Protein AF-0000000083205117 (afdb_homodimer)

Foldseek 3Di:
DPLVVCVVDPDPQPVVLCVVFNLAAAPLNLCVLLQPFAAPVRHRDDADDPVNLVVLLVVLPHDADQDGHCLLSSLLSVCRRYPDVHVQNDSNSSSVSSRCQRVPPPDDRNNSSVVVVSVCSVVVPDDPNVVRD/DPLVVCVVDPDPQPVVLCVVFNLAAAPLNLCVLLQPFAAPVRHRDDADDPVNLVVLLVVLPHDADQDGHCLLSSLLSVCRRYPDVHVQNDSNSSSVSSRCQRVPPPDDRNNSSVVVVSVCSVVVPDDPNVVRD

Sequence (266 aa):
MNRLDTYDNFPAGFREYLANYGWHFSKKMCEFAVSHMRDRNGKKIEPYTKEKVDALLKQYGIELKKDKGYDCVYVCNMAISDYFGSSIPNQQYLAMFIKDFIDDEDAYDGMPFTRYYADTIGSGTPIPWEEMMMNRLDTYDNFPAGFREYLANYGWHFSKKMCEFAVSHMRDRNGKKIEPYTKEKVDALLKQYGIELKKDKGYDCVYVCNMAISDYFGSSIPNQQYLAMFIKDFIDDEDAYDGMPFTRYYADTIGSGTPIPWEEMM

Secondary structure (DSSP, 8-state):
--HHHHHHSPPTTHHHHHHHH-SS--HHHHHHHHHT-B-TTSPBP-PPPHHHHHHHHHHTT---SS--TTHHHHHHHHHHHHTBTTTB-SHHHHHHHHHHHHT-TTPPTTHHHHHHHHHHHHHTPPP-GGGG-/--HHHHHHSPPTTHHHHHHHH-SS--HHHHHHHHHT-B-TTSPBP-PPPHHHHHHHHHHTT---SS--TTHHHHHHHHHHHHTBTTTB-SHHHHHHHHHHHHT-TTPPTTHHHHHHHHHHHHHTPPP-GGGG-

Radius of gyration: 17.74 Å; Cα contacts (8 Å, |Δi|>4): 375; chains: 2; bounding box: 43×46×35 Å

Nearest PDB structures (foldseek):
  2a9i-assembly1_A  TM=2.931E-01  e=4.057E+00  Mus musculus
  6wfq-assembly1_C  TM=1.892E-01  e=3.833E+00  Escherichia coli
  2a9i-assembly1_A  TM=2.930E-01  e=4.057E+00  Mus musculus
  6wfq-assembly1_C  TM=1.891E-01  e=3.833E+00  Escherichia coli

InterPro domains:
  IPR057163 Domain of unknown function DUF7841 [PF25223] (13-132)

Organism: NCBI:txid214856

Structure (mmCIF, N/CA/C/O backbone):
data_AF-0000000083205117-model_v1
#
loop_
_entity.id
_entity.type
_entity.pdbx_description
1 polymer 'Uncharacterized protein'
#
loop_
_atom_site.group_PDB
_atom_site.id
_atom_site.type_symbol
_atom_site.label_atom_id
_atom_site.label_alt_id
_atom_site.label_comp_id
_atom_site.label_asym_id
_atom_site.label_entity_id
_atom_site.label_seq_id
_atom_site.pdbx_PDB_ins_code
_atom_site.Cartn_x
_atom_site.Cartn_y
_atom_site.Cartn_z
_atom_site.occupancy
_atom_site.B_iso_or_equiv
_atom_site.auth_seq_id
_atom_site.auth_comp_id
_atom_site.auth_asym_id
_atom_site.auth_atom_id
_atom_site.pdbx_PDB_model_num
ATOM 1 N N . MET A 1 1 ? 13.336 7 -18.359 1 36.88 1 MET A N 1
ATOM 2 C CA . MET A 1 1 ? 14.227 6.969 -17.203 1 36.88 1 MET A CA 1
ATOM 3 C C . MET A 1 1 ? 13.992 5.711 -16.375 1 36.88 1 MET A C 1
ATOM 5 O O . MET A 1 1 ? 12.852 5.285 -16.188 1 36.88 1 MET A O 1
ATOM 9 N N . ASN A 1 2 ? 14.953 4.699 -16.281 1 53.38 2 ASN A N 1
ATOM 10 C CA . ASN A 1 2 ? 14.953 3.379 -15.672 1 53.38 2 ASN A CA 1
ATOM 11 C C . ASN A 1 2 ? 14.672 3.457 -14.172 1 53.38 2 ASN A C 1
ATOM 13 O O . ASN A 1 2 ? 15.07 4.418 -13.508 1 53.38 2 ASN A O 1
ATOM 17 N N . ARG A 1 3 ? 13.594 2.941 -13.641 1 63.38 3 ARG A N 1
ATOM 18 C CA . ARG A 1 3 ? 13.203 2.912 -12.234 1 63.38 3 ARG A CA 1
ATOM 19 C C . ARG A 1 3 ? 14.438 2.906 -11.336 1 63.38 3 ARG A C 1
ATOM 21 O O . ARG A 1 3 ? 14.453 3.58 -10.297 1 63.38 3 ARG A O 1
ATOM 28 N N . LEU A 1 4 ? 15.461 2.365 -11.742 1 62.12 4 LEU A N 1
ATOM 29 C CA . LEU A 1 4 ? 16.672 2.217 -10.953 1 62.12 4 LEU A CA 1
ATOM 30 C C . LEU A 1 4 ? 17.469 3.523 -10.922 1 62.12 4 LEU A C 1
ATOM 32 O O . LEU A 1 4 ? 18.156 3.816 -9.938 1 62.12 4 LEU A O 1
ATOM 36 N N . ASP A 1 5 ? 17.234 4.293 -11.992 1 58.69 5 ASP A N 1
ATOM 37 C CA . ASP A 1 5 ? 18 5.535 -12.094 1 58.69 5 ASP A CA 1
ATOM 38 C C . ASP A 1 5 ? 17.484 6.578 -11.102 1 58.69 5 ASP A C 1
ATOM 40 O O . ASP A 1 5 ? 18.25 7.355 -10.547 1 58.69 5 ASP A O 1
ATOM 44 N N . THR A 1 6 ? 16.312 6.613 -10.867 1 56.94 6 THR A N 1
ATOM 45 C CA . THR A 1 6 ? 15.719 7.59 -9.953 1 56.94 6 THR A CA 1
ATOM 46 C C . THR A 1 6 ? 16.141 7.312 -8.516 1 56.94 6 THR A C 1
ATOM 48 O O . THR A 1 6 ? 16.312 8.234 -7.719 1 56.94 6 THR A O 1
ATOM 51 N N . TYR A 1 7 ? 16.484 6.156 -8.312 1 60.06 7 TYR A N 1
ATOM 52 C CA . TYR A 1 7 ? 16.953 5.781 -6.977 1 60.06 7 TYR A CA 1
ATOM 53 C C . TYR A 1 7 ? 18.375 6.289 -6.734 1 60.06 7 TYR A C 1
ATOM 55 O O . TYR A 1 7 ? 18.734 6.59 -5.598 1 60.06 7 TYR A O 1
ATOM 63 N N . ASP A 1 8 ? 18.969 6.582 -7.805 1 61 8 ASP A N 1
ATOM 64 C CA . ASP A 1 8 ? 20.375 6.941 -7.703 1 61 8 ASP A CA 1
ATOM 65 C C . ASP A 1 8 ? 20.547 8.453 -7.629 1 61 8 ASP A C 1
ATOM 67 O O . ASP A 1 8 ? 21.578 8.945 -7.148 1 61 8 ASP A O 1
ATOM 71 N N . ASN A 1 9 ? 19.578 9.234 -8.102 1 68.69 9 ASN A N 1
ATOM 72 C CA . ASN A 1 9 ? 19.672 10.695 -8.148 1 68.69 9 ASN A CA 1
ATOM 73 C C . ASN A 1 9 ? 18.375 11.352 -7.699 1 68.69 9 ASN A C 1
ATOM 75 O O . ASN A 1 9 ? 17.422 11.469 -8.477 1 68.69 9 ASN A O 1
ATOM 79 N N . PHE A 1 10 ? 18.5 11.852 -6.449 1 77.19 10 PHE A N 1
ATOM 80 C CA . PHE A 1 10 ? 17.312 12.539 -5.98 1 77.19 10 PHE A CA 1
ATOM 81 C C . PHE A 1 10 ? 17.109 13.852 -6.727 1 77.19 10 PHE A C 1
ATOM 83 O O . PHE A 1 10 ? 18.062 14.594 -6.957 1 77.19 10 PHE A O 1
ATOM 90 N N . PRO A 1 11 ? 15.906 14.047 -7.141 1 79 11 PRO A N 1
ATOM 91 C CA . PRO A 1 11 ? 15.609 15.281 -7.867 1 79 11 PRO A CA 1
ATOM 92 C C . PRO A 1 11 ? 15.859 16.531 -7.023 1 79 11 PRO A C 1
ATOM 94 O O . PRO A 1 11 ? 15.883 16.453 -5.793 1 79 11 PRO A O 1
ATOM 97 N N . ALA A 1 12 ? 16.047 17.578 -7.797 1 79.62 12 ALA A N 1
ATOM 98 C CA . ALA A 1 12 ? 16.188 18.875 -7.129 1 79.62 12 ALA A CA 1
ATOM 99 C C . ALA A 1 12 ? 14.961 19.188 -6.27 1 79.62 12 ALA A C 1
ATOM 101 O O . ALA A 1 12 ? 13.828 18.969 -6.695 1 79.62 12 ALA A O 1
ATOM 102 N N . GLY A 1 13 ? 15.164 19.516 -5.012 1 88.75 13 GLY A N 1
ATOM 103 C CA . GLY A 1 13 ? 14.094 19.922 -4.117 1 88.75 13 GLY A CA 1
ATOM 104 C C . GLY A 1 13 ? 13.641 18.828 -3.178 1 88.75 13 GLY A C 1
ATOM 105 O O . GLY A 1 13 ? 12.969 19.094 -2.182 1 88.75 13 GLY A O 1
ATOM 106 N N . PHE A 1 14 ? 13.93 17.594 -3.564 1 88.94 14 PHE A N 1
ATOM 107 C CA . PHE A 1 14 ? 13.508 16.453 -2.762 1 88.94 14 PHE A CA 1
ATOM 108 C C . PHE A 1 14 ? 14.109 16.516 -1.364 1 88.94 14 PHE A C 1
ATOM 110 O O . PHE A 1 14 ? 13.398 16.406 -0.366 1 88.94 14 PHE A O 1
ATOM 117 N N . ARG A 1 15 ? 15.383 16.781 -1.266 1 87.75 15 ARG A N 1
ATOM 118 C CA . ARG A 1 15 ? 16.062 16.844 0.02 1 87.75 15 ARG A CA 1
ATOM 119 C C . ARG A 1 15 ? 15.531 18 0.861 1 87.75 15 ARG A C 1
ATOM 121 O O . ARG A 1 15 ? 15.391 17.875 2.08 1 87.75 15 ARG A O 1
ATOM 128 N N . GLU A 1 16 ? 15.305 19.078 0.175 1 90.25 16 GLU A N 1
ATOM 129 C CA . GLU A 1 16 ? 14.734 20.234 0.876 1 90.25 16 GLU A CA 1
ATOM 130 C C . GLU A 1 16 ? 13.344 19.906 1.419 1 90.25 16 GLU A C 1
ATOM 132 O O . GLU A 1 16 ? 12.992 20.312 2.529 1 90.25 16 GLU A O 1
ATOM 137 N N . TYR A 1 17 ? 12.57 19.219 0.625 1 93.62 17 TYR A N 1
ATOM 138 C CA . TYR A 1 17 ? 11.258 18.797 1.085 1 93.62 17 TYR A CA 1
ATOM 139 C C . TYR A 1 17 ? 11.367 17.953 2.346 1 93.62 17 TYR A C 1
ATOM 141 O O . TYR A 1 17 ? 10.672 18.203 3.332 1 93.62 17 TYR A O 1
ATOM 149 N N . LEU A 1 18 ? 12.258 16.984 2.35 1 92.19 18 LEU A N 1
ATOM 150 C CA . LEU A 1 18 ? 12.414 16.078 3.479 1 92.19 18 LEU A CA 1
ATOM 151 C C . LEU A 1 18 ? 12.922 16.828 4.711 1 92.19 18 LEU A C 1
ATOM 153 O O . LEU A 1 18 ? 12.562 16.484 5.84 1 92.19 18 LEU A O 1
ATOM 157 N N . ALA A 1 19 ? 13.727 17.812 4.477 1 91.5 19 ALA A N 1
ATOM 158 C CA . ALA A 1 19 ? 14.227 18.625 5.59 1 91.5 19 ALA A CA 1
ATOM 159 C C . ALA A 1 19 ? 13.094 19.375 6.285 1 91.5 19 ALA A C 1
ATOM 161 O O . ALA A 1 19 ? 13.125 19.547 7.504 1 91.5 19 ALA A O 1
ATOM 162 N N . ASN A 1 20 ? 12.086 19.75 5.539 1 93.62 20 ASN A N 1
ATOM 163 C CA . ASN A 1 20 ? 11 20.578 6.062 1 93.62 20 ASN A CA 1
ATOM 164 C C . ASN A 1 20 ? 9.867 19.719 6.605 1 93.62 20 ASN A C 1
ATOM 166 O O . ASN A 1 20 ? 9.227 20.078 7.598 1 93.62 20 ASN A O 1
ATOM 170 N N . TYR A 1 21 ? 9.586 18.547 5.98 1 94.62 21 TYR A N 1
ATOM 171 C CA . TYR A 1 21 ? 8.352 17.828 6.281 1 94.62 21 TYR A CA 1
ATOM 172 C C . TYR A 1 21 ? 8.633 16.375 6.648 1 94.62 21 TYR A C 1
ATOM 174 O O . TYR A 1 21 ? 7.727 15.641 7.047 1 94.62 21 TYR A O 1
ATOM 182 N N . GLY A 1 22 ? 9.945 15.969 6.531 1 92.62 22 GLY A N 1
ATOM 183 C CA . GLY A 1 22 ? 10.234 14.547 6.695 1 92.62 22 GLY A CA 1
ATOM 184 C C . GLY A 1 22 ? 9.578 13.68 5.641 1 92.62 22 GLY A C 1
ATOM 185 O O . GLY A 1 22 ? 9.266 14.156 4.547 1 92.62 22 GLY A O 1
ATOM 186 N N . TRP A 1 23 ? 9.422 12.445 5.906 1 93.69 23 TRP A N 1
ATOM 187 C CA . TRP A 1 23 ? 8.789 11.5 4.988 1 93.69 23 TRP A CA 1
ATOM 188 C C . TRP A 1 23 ? 7.277 11.508 5.168 1 93.69 23 TRP A C 1
ATOM 190 O O . TRP A 1 23 ? 6.656 10.445 5.289 1 93.69 23 TRP A O 1
ATOM 200 N N . HIS A 1 24 ? 6.754 12.758 5.176 1 96.44 24 HIS A N 1
ATOM 201 C CA . HIS A 1 24 ? 5.316 12.914 5.359 1 96.44 24 HIS A CA 1
ATOM 202 C C . HIS A 1 24 ? 4.727 13.852 4.312 1 96.44 24 HIS A C 1
ATOM 204 O O . HIS A 1 24 ? 5.453 14.648 3.709 1 96.44 24 HIS A O 1
ATOM 210 N N . PHE A 1 25 ? 3.488 13.703 4.121 1 97.25 25 PHE A N 1
ATOM 211 C CA . PHE A 1 25 ? 2.805 14.586 3.18 1 97.25 25 PHE A CA 1
ATOM 212 C C . PHE A 1 25 ? 2.619 15.969 3.775 1 97.25 25 PHE A C 1
ATOM 214 O O . PHE A 1 25 ? 2.027 16.125 4.848 1 97.25 25 PHE A O 1
ATOM 221 N N . SER A 1 26 ? 3.145 16.938 3.086 1 96.5 26 SER A N 1
ATOM 222 C CA . SER A 1 26 ? 2.662 18.297 3.334 1 96.5 26 SER A CA 1
ATOM 223 C C . SER A 1 26 ? 1.272 18.5 2.744 1 96.5 26 SER A C 1
ATOM 225 O O . SER A 1 26 ? 0.769 17.656 2.01 1 96.5 26 SER A O 1
ATOM 227 N N . LYS A 1 27 ? 0.677 19.625 3.098 1 95.94 27 LYS A N 1
ATOM 228 C CA . LYS A 1 27 ? -0.629 19.938 2.529 1 95.94 27 LYS A CA 1
ATOM 229 C C . LYS A 1 27 ? -0.567 19.984 1.005 1 95.94 27 LYS A C 1
ATOM 231 O O . LYS A 1 27 ? -1.378 19.359 0.324 1 95.94 27 LYS A O 1
ATOM 236 N N . LYS A 1 28 ? 0.394 20.656 0.465 1 96.06 28 LYS A N 1
ATOM 237 C CA . LYS A 1 28 ? 0.524 20.828 -0.979 1 96.06 28 LYS A CA 1
ATOM 238 C C . LYS A 1 28 ? 0.816 19.484 -1.667 1 96.06 28 LYS A C 1
ATOM 240 O O . LYS A 1 28 ? 0.248 19.188 -2.721 1 96.06 28 LYS A O 1
ATOM 245 N N . MET A 1 29 ? 1.714 18.719 -1.072 1 96.5 29 MET A N 1
ATOM 246 C CA . MET A 1 29 ? 2.049 17.406 -1.621 1 96.5 29 MET A CA 1
ATOM 247 C C . MET A 1 29 ? 0.829 16.484 -1.632 1 96.5 29 MET A C 1
ATOM 249 O O . MET A 1 29 ? 0.594 15.773 -2.605 1 96.5 29 MET A O 1
ATOM 253 N N . CYS A 1 30 ? 0.075 16.531 -0.545 1 97.06 30 CYS A N 1
ATOM 254 C CA . CYS A 1 30 ? -1.136 15.727 -0.451 1 97.06 30 CYS A CA 1
ATOM 255 C C . CYS A 1 30 ? -2.15 16.141 -1.512 1 97.06 30 CYS A C 1
ATOM 257 O O . CYS A 1 30 ? -2.729 15.281 -2.188 1 97.06 30 CYS A O 1
ATOM 259 N N . GLU A 1 31 ? -2.309 17.406 -1.675 1 96.31 31 GLU A N 1
ATOM 260 C CA . GLU A 1 31 ? -3.232 17.922 -2.684 1 96.31 31 GLU A CA 1
ATOM 261 C C . GLU A 1 31 ? -2.803 17.5 -4.086 1 96.31 31 GLU A C 1
ATOM 263 O O . GLU A 1 31 ? -3.635 17.109 -4.906 1 96.31 31 GLU A O 1
ATOM 268 N N . PHE A 1 32 ? -1.552 17.594 -4.363 1 96.12 32 PHE A N 1
AT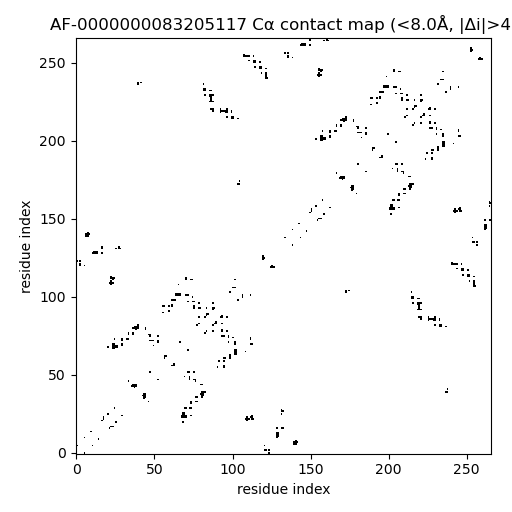OM 269 C CA . PHE A 1 32 ? -1 17.172 -5.641 1 96.12 32 PHE A CA 1
ATOM 270 C C . PHE A 1 32 ? -1.282 15.688 -5.883 1 96.12 32 PHE A C 1
ATOM 272 O O . PHE A 1 32 ? -1.798 15.312 -6.938 1 96.12 32 PHE A O 1
ATOM 279 N N . ALA A 1 33 ? -0.966 14.836 -4.914 1 95.81 33 ALA A N 1
ATOM 280 C CA . ALA A 1 33 ? -1.162 13.391 -5.035 1 95.81 33 ALA A CA 1
ATOM 281 C C . ALA A 1 33 ? -2.633 13.055 -5.258 1 95.81 33 ALA A C 1
ATOM 283 O O . ALA A 1 33 ? -2.969 12.281 -6.156 1 95.81 33 ALA A O 1
ATOM 284 N N . VAL A 1 34 ? -3.514 13.664 -4.492 1 96.44 34 VAL A N 1
ATOM 285 C CA . VAL A 1 34 ? -4.941 13.367 -4.5 1 96.44 34 VAL A CA 1
ATOM 286 C C . VAL A 1 34 ? -5.566 13.875 -5.801 1 96.44 34 VAL A C 1
ATOM 288 O O . VAL A 1 34 ? -6.496 13.258 -6.332 1 96.44 34 VAL A O 1
ATOM 291 N N . SER A 1 35 ? -5.023 14.891 -6.344 1 94.31 35 SER A N 1
ATOM 292 C CA . SER A 1 35 ? -5.574 15.492 -7.555 1 94.31 35 SER A CA 1
ATOM 293 C C . SER A 1 35 ? -5.465 14.539 -8.742 1 94.31 35 SER A C 1
ATOM 295 O O . SER A 1 35 ? -6.191 14.68 -9.727 1 94.31 35 SER A O 1
ATOM 297 N N . HIS A 1 36 ? -4.613 13.547 -8.695 1 91.81 36 HIS A N 1
ATOM 298 C CA . HIS A 1 36 ? -4.406 12.602 -9.789 1 91.81 36 HIS A CA 1
ATOM 299 C C . HIS A 1 36 ? -5.227 11.328 -9.586 1 91.81 36 HIS A C 1
ATOM 301 O O . HIS A 1 36 ? -5.207 10.43 -10.422 1 91.81 36 HIS A O 1
ATOM 307 N N . MET A 1 37 ? -6.043 11.336 -8.555 1 93.44 37 MET A N 1
ATOM 308 C CA . MET A 1 37 ? -6.707 10.086 -8.203 1 93.44 37 MET A CA 1
ATOM 309 C C . MET A 1 37 ? -8.062 9.977 -8.891 1 93.44 37 MET A C 1
ATOM 311 O O . MET A 1 37 ? -8.789 10.969 -9.008 1 93.44 37 MET A O 1
ATOM 315 N N . ARG A 1 38 ? -8.289 8.852 -9.359 1 91.31 38 ARG A N 1
ATOM 316 C CA . ARG A 1 38 ? -9.57 8.469 -9.945 1 91.31 38 ARG A CA 1
ATOM 317 C C . ARG A 1 38 ? -10.125 7.215 -9.281 1 91.31 38 ARG A C 1
ATOM 319 O O . ARG A 1 38 ? -9.367 6.406 -8.734 1 91.31 38 ARG A O 1
ATOM 326 N N . ASP A 1 39 ? -11.406 7.125 -9.328 1 87.62 39 ASP A N 1
ATOM 327 C CA . ASP A 1 39 ? -12 5.93 -8.734 1 87.62 39 ASP A CA 1
ATOM 328 C C . ASP A 1 39 ? -11.883 4.73 -9.672 1 87.62 39 ASP A C 1
ATOM 330 O O . ASP A 1 39 ? -11.289 4.836 -10.75 1 87.62 39 ASP A O 1
ATOM 334 N N . ARG A 1 40 ? -12.359 3.594 -9.297 1 83.31 40 ARG A N 1
ATOM 335 C CA . ARG A 1 40 ? -12.219 2.32 -10 1 83.31 40 ARG A CA 1
ATOM 336 C C . ARG A 1 40 ? -12.93 2.359 -11.344 1 83.31 40 ARG A C 1
ATOM 338 O O . ARG A 1 40 ? -12.656 1.528 -12.219 1 83.31 40 ARG A O 1
ATOM 345 N N .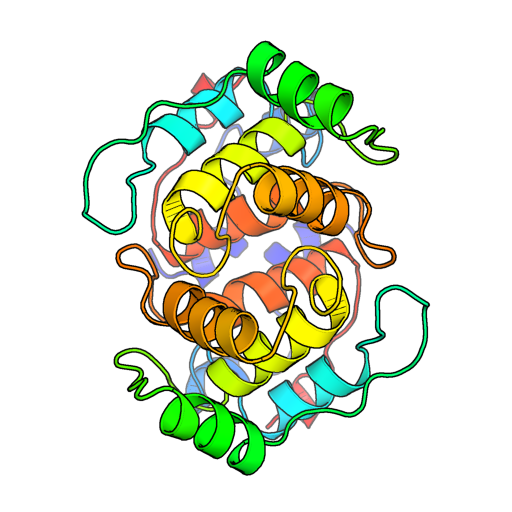 ASN A 1 41 ? -13.758 3.361 -11.531 1 83.56 41 ASN A N 1
ATOM 346 C CA . ASN A 1 41 ? -14.477 3.518 -12.797 1 83.56 41 ASN A CA 1
ATOM 347 C C . ASN A 1 41 ? -13.836 4.594 -13.672 1 83.56 41 ASN A C 1
ATOM 349 O O . ASN A 1 41 ? -14.391 4.969 -14.703 1 83.56 41 ASN A O 1
ATOM 353 N N . GLY A 1 42 ? -12.797 5.156 -13.188 1 85.12 42 GLY A N 1
ATOM 354 C CA . GLY A 1 42 ? -12.055 6.125 -13.977 1 85.12 42 GLY A CA 1
ATOM 355 C C . GLY A 1 42 ? -12.516 7.555 -13.758 1 85.12 42 GLY A C 1
ATOM 356 O O . GLY A 1 42 ? -12.008 8.477 -14.406 1 85.12 42 GLY A O 1
ATOM 357 N N . LYS A 1 43 ? -13.438 7.723 -12.891 1 89.69 43 LYS A N 1
ATOM 358 C CA . LYS A 1 43 ? -13.93 9.062 -12.586 1 89.69 43 LYS A CA 1
ATOM 359 C C . LYS A 1 43 ? -13.086 9.734 -11.508 1 89.69 43 LYS A C 1
ATOM 361 O O . LYS A 1 43 ? -12.664 9.086 -10.547 1 89.69 43 LYS A O 1
ATOM 366 N N . LYS A 1 44 ? -12.906 11.016 -11.68 1 92.19 44 LYS A N 1
ATOM 367 C CA . LYS A 1 44 ? -12.203 11.766 -10.648 1 92.19 44 LYS A CA 1
ATOM 368 C C . LYS A 1 44 ? -12.93 11.68 -9.312 1 92.19 44 LYS A C 1
ATOM 370 O O . LYS A 1 44 ? -14.156 11.812 -9.258 1 92.19 44 LYS A O 1
ATOM 375 N N . ILE A 1 45 ? -12.227 11.461 -8.297 1 94 45 ILE A N 1
ATOM 376 C CA . ILE A 1 45 ? -12.875 11.344 -7 1 94 45 ILE A CA 1
ATOM 377 C C . ILE A 1 45 ? -13.141 12.727 -6.422 1 94 45 ILE A C 1
ATOM 379 O O . ILE A 1 45 ? -12.492 13.703 -6.812 1 94 45 ILE A O 1
ATOM 383 N N . GLU A 1 46 ? -14.203 12.789 -5.566 1 94.06 46 GLU A N 1
ATOM 384 C CA . GLU A 1 46 ? -14.336 13.938 -4.668 1 94.06 46 GLU A CA 1
ATOM 385 C C . GLU A 1 46 ? -13.461 13.758 -3.428 1 94.06 46 GLU A C 1
ATOM 387 O O . GLU A 1 46 ? -13.781 12.969 -2.541 1 94.06 46 GLU A O 1
ATOM 392 N N . PRO A 1 47 ? -12.4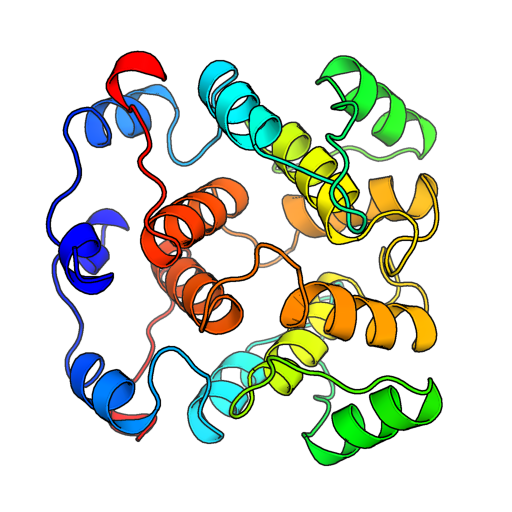06 14.477 -3.354 1 96.25 47 PRO A N 1
ATOM 393 C CA . PRO A 1 47 ? -11.453 14.234 -2.266 1 96.25 47 PRO A CA 1
ATOM 394 C C . PRO A 1 47 ? -12.039 14.539 -0.889 1 96.25 47 PRO A C 1
ATOM 396 O O . PRO A 1 47 ? -12.82 15.492 -0.741 1 96.25 47 PRO A O 1
ATOM 399 N N . TYR A 1 48 ? -11.703 13.742 0.043 1 97.75 48 TYR A N 1
ATOM 400 C CA . TYR A 1 48 ? -11.906 14.094 1.442 1 97.75 48 TYR A CA 1
ATOM 401 C C . TYR A 1 48 ? -10.836 15.062 1.929 1 97.75 48 TYR A C 1
ATOM 403 O O . TYR A 1 48 ? -9.641 14.773 1.834 1 97.75 48 TYR A O 1
ATOM 411 N N . THR A 1 49 ? -11.352 16.172 2.389 1 97.38 49 THR A N 1
ATOM 412 C CA . THR A 1 49 ? -10.445 17.109 3.039 1 97.38 49 THR A CA 1
ATOM 413 C C . THR A 1 49 ? -10.031 16.594 4.414 1 97.38 49 THR A C 1
ATOM 415 O O . THR A 1 49 ? -10.57 15.594 4.895 1 97.38 49 THR A O 1
ATOM 418 N N . LYS A 1 50 ? -9.039 17.344 4.977 1 97.62 50 LYS A N 1
ATOM 419 C CA . LYS A 1 50 ? -8.609 16.953 6.324 1 97.62 50 LYS A CA 1
ATOM 420 C C . LYS A 1 50 ? -9.789 16.984 7.297 1 97.62 50 LYS A C 1
ATOM 422 O O . LYS A 1 50 ? -9.938 16.078 8.125 1 97.62 50 LYS A O 1
ATOM 427 N N . GLU A 1 51 ? -10.586 17.969 7.191 1 97.69 51 GLU A N 1
ATOM 428 C CA . GLU A 1 51 ? -11.742 18.109 8.07 1 97.69 51 GLU A CA 1
ATOM 429 C C . GLU A 1 51 ? -12.711 16.953 7.902 1 97.69 51 GLU A C 1
ATOM 431 O O . GLU A 1 51 ? -13.242 16.422 8.883 1 97.69 51 GLU A O 1
ATOM 436 N N . LYS A 1 52 ? -12.961 16.531 6.672 1 98 52 LYS A N 1
ATOM 437 C CA . LYS A 1 52 ? -13.867 15.414 6.402 1 98 52 LYS A CA 1
ATOM 438 C C . LYS A 1 52 ? -13.297 14.109 6.949 1 98 52 LYS A C 1
ATOM 440 O O . LYS A 1 52 ? -14.039 13.273 7.48 1 98 52 LYS A O 1
ATOM 445 N N . VAL A 1 53 ? -11.953 13.93 6.805 1 98.44 53 VAL A N 1
ATOM 446 C CA . VAL A 1 53 ? -11.305 12.734 7.316 1 98.44 53 VAL A CA 1
ATOM 447 C C . VAL A 1 53 ? -11.406 12.695 8.844 1 98.44 53 VAL A C 1
ATOM 449 O O . VAL A 1 53 ? -11.75 11.664 9.422 1 98.44 53 VAL A O 1
ATOM 452 N N . ASP A 1 54 ? -11.195 13.844 9.461 1 97.88 54 ASP A N 1
ATOM 453 C CA . ASP A 1 54 ? -11.305 13.938 10.914 1 97.88 54 ASP A CA 1
ATOM 454 C C . ASP A 1 54 ? -12.719 13.602 11.375 1 97.88 54 ASP A C 1
ATOM 456 O O . ASP A 1 54 ? -12.898 12.883 12.359 1 97.88 54 ASP A O 1
ATOM 460 N N . ALA A 1 55 ? -13.656 14.102 10.711 1 98.38 55 ALA A N 1
ATOM 461 C CA . ALA A 1 55 ? -15.055 13.836 11.055 1 98.38 55 ALA A CA 1
ATOM 462 C C . ALA A 1 55 ? -15.383 12.352 10.906 1 98.38 55 ALA A C 1
ATOM 464 O O . ALA A 1 55 ? -16.094 11.781 11.727 1 98.38 55 ALA A O 1
ATOM 465 N N . LEU A 1 56 ? -14.906 11.758 9.789 1 98.25 56 LEU A N 1
ATOM 466 C CA . LEU A 1 56 ? -15.117 10.336 9.547 1 98.25 56 LEU A CA 1
ATOM 467 C C . LEU A 1 56 ? -14.539 9.5 10.688 1 98.25 56 LEU A C 1
ATOM 469 O O . LEU A 1 56 ? -15.219 8.617 11.219 1 98.25 56 LEU A O 1
ATOM 473 N N . LEU A 1 57 ? -13.297 9.789 11.078 1 98.44 57 LEU A N 1
ATOM 474 C CA . LEU A 1 57 ? -12.641 9.055 12.148 1 98.44 57 LEU A CA 1
ATOM 475 C C . LEU A 1 57 ? -13.375 9.242 13.469 1 98.44 57 LEU A C 1
ATOM 477 O O . LEU A 1 57 ? -13.594 8.273 14.203 1 98.44 57 LEU A O 1
ATOM 481 N N . LYS A 1 58 ? -13.758 10.445 13.742 1 98.06 58 LYS A N 1
ATOM 482 C CA . LYS A 1 58 ? -14.484 10.75 14.969 1 98.06 58 LYS A CA 1
ATOM 483 C C . LYS A 1 58 ? -15.812 10 15.023 1 98.06 58 LYS A C 1
ATOM 485 O O . LYS A 1 58 ? -16.219 9.508 16.078 1 98.06 58 LYS A O 1
ATOM 490 N N . GLN A 1 59 ? -16.484 9.961 13.945 1 98.06 59 GLN A N 1
ATOM 491 C CA . GLN A 1 59 ? -17.781 9.281 13.852 1 98.06 59 GLN A CA 1
ATOM 492 C C . GLN A 1 59 ? -17.672 7.832 14.32 1 98.06 59 GLN A C 1
ATOM 494 O O . GLN A 1 59 ? -18.625 7.293 14.898 1 98.06 59 GLN A O 1
ATOM 499 N N . TYR A 1 60 ? -16.562 7.223 14.078 1 97.56 60 TYR A N 1
ATOM 500 C CA . TYR A 1 60 ? -16.422 5.805 14.406 1 97.56 60 TYR A CA 1
ATOM 501 C C . TYR A 1 60 ? -15.492 5.609 15.594 1 97.56 60 TYR A C 1
ATOM 503 O O . TYR A 1 60 ? -14.992 4.508 15.82 1 97.56 60 TYR A O 1
ATOM 511 N N . GLY A 1 61 ? -15.219 6.676 16.281 1 97.06 61 GLY A N 1
ATOM 512 C CA . GLY A 1 61 ? -14.484 6.621 17.547 1 97.06 61 GLY A CA 1
ATOM 513 C C . GLY A 1 61 ? -13.023 6.27 17.375 1 97.06 61 GLY A C 1
ATOM 514 O O . GLY A 1 61 ? -12.43 5.602 18.219 1 97.06 61 GLY A O 1
ATOM 515 N N . ILE A 1 62 ? -12.398 6.727 16.281 1 97.31 62 ILE A N 1
ATOM 516 C CA . ILE A 1 62 ? -11.016 6.383 15.984 1 97.31 62 ILE A CA 1
ATOM 517 C C . ILE A 1 62 ? -10.109 7.582 16.266 1 97.31 62 ILE A C 1
ATOM 519 O O . ILE A 1 62 ? -10.391 8.695 15.805 1 97.31 62 ILE A O 1
ATOM 523 N N . GLU A 1 63 ? -9.094 7.332 17.016 1 96.56 63 GLU A N 1
ATOM 524 C CA . GLU A 1 63 ? -8.016 8.289 17.234 1 96.56 63 GLU A CA 1
ATOM 525 C C . GLU A 1 63 ? -6.676 7.746 16.75 1 96.56 63 GLU A C 1
ATOM 527 O O . GLU A 1 63 ? -6.191 6.73 17.25 1 96.56 63 GLU A O 1
ATOM 532 N N . LEU A 1 64 ? -6.133 8.422 15.836 1 96.75 64 LEU A N 1
ATOM 533 C CA . LEU A 1 64 ? -4.867 7.973 15.266 1 96.75 64 LEU A CA 1
ATOM 534 C C . LEU A 1 64 ? -3.695 8.359 16.156 1 96.75 64 LEU A C 1
ATOM 536 O O . LEU A 1 64 ? -3.625 9.492 16.641 1 96.75 64 LEU A O 1
ATOM 540 N N . LYS A 1 65 ? -2.77 7.469 16.281 1 94.69 65 LYS A N 1
ATOM 541 C CA . LYS A 1 65 ? -1.646 7.684 17.188 1 94.69 65 LYS A CA 1
ATOM 542 C C . LYS A 1 65 ? -0.376 8.031 16.422 1 94.69 65 LYS A C 1
ATOM 544 O O . LYS A 1 65 ? 0.519 8.695 16.953 1 94.69 65 LYS A O 1
ATOM 549 N N . LYS A 1 66 ? -0.272 7.641 15.195 1 94.06 66 LYS A N 1
ATOM 550 C CA . LYS A 1 66 ? 0.988 7.762 14.461 1 94.06 66 LYS A CA 1
ATOM 551 C C . LYS A 1 66 ? 0.854 8.727 13.289 1 94.06 66 LYS A C 1
ATOM 553 O O . LYS A 1 66 ? 1.781 8.875 12.492 1 94.06 66 LYS A O 1
ATOM 558 N N . ASP A 1 67 ? -0.273 9.344 13.18 1 95.75 67 ASP A N 1
ATOM 559 C CA . ASP A 1 67 ? -0.515 10.227 12.039 1 95.75 67 ASP A CA 1
ATOM 560 C C . ASP A 1 67 ? 0.347 11.484 12.133 1 95.75 67 ASP A C 1
ATOM 562 O O . ASP A 1 67 ? 0.544 12.031 13.219 1 95.75 67 ASP A O 1
ATOM 566 N N . LYS A 1 68 ? 0.865 11.922 11.07 1 95.75 68 LYS A N 1
ATOM 567 C CA . LYS A 1 68 ? 1.627 13.156 10.945 1 95.75 68 LYS A CA 1
ATOM 568 C C . LYS A 1 68 ? 1.296 13.883 9.641 1 95.75 68 LYS A C 1
ATOM 570 O O . LYS A 1 68 ? 1.132 13.242 8.602 1 95.75 68 LYS A O 1
ATOM 575 N N . GLY A 1 69 ? 1.211 15.188 9.727 1 96 69 GLY A N 1
ATOM 576 C CA . GLY A 1 69 ? 0.917 15.984 8.539 1 96 69 GLY A CA 1
ATOM 577 C C . GLY A 1 69 ? -0.404 15.617 7.891 1 96 69 GLY A C 1
ATOM 578 O O . GLY A 1 69 ? -1.444 15.602 8.555 1 96 69 GLY A O 1
ATOM 579 N N . TYR A 1 70 ? -0.283 15.242 6.633 1 97.81 70 TYR A N 1
ATOM 580 C CA . TYR A 1 70 ? -1.486 14.922 5.875 1 97.81 70 TYR A CA 1
ATOM 581 C C . TYR A 1 70 ? -1.473 13.469 5.418 1 97.81 70 TYR A C 1
ATOM 583 O O . TYR A 1 70 ? -2.078 13.125 4.402 1 97.81 70 TYR A O 1
ATOM 591 N N . ASP A 1 71 ? -0.767 12.641 6.184 1 98.19 71 ASP A N 1
ATOM 592 C CA . ASP A 1 71 ? -0.646 11.234 5.824 1 98.19 71 ASP A CA 1
ATOM 593 C C . ASP A 1 71 ? -2.012 10.547 5.812 1 98.19 71 ASP A C 1
ATOM 595 O O . ASP A 1 71 ? -2.359 9.859 4.852 1 98.19 71 ASP A O 1
ATOM 599 N N . CYS A 1 72 ? -2.779 10.836 6.84 1 98.31 72 CYS A N 1
ATOM 600 C CA . CYS A 1 72 ? -4.07 10.156 6.918 1 98.31 72 CYS A CA 1
ATOM 601 C C . CYS A 1 72 ? -5.016 10.656 5.832 1 98.31 72 CYS A C 1
ATOM 603 O O . CYS A 1 72 ? -5.859 9.906 5.34 1 98.31 72 CYS A O 1
ATOM 605 N N . VAL A 1 73 ? -4.844 11.875 5.406 1 98.5 73 VAL A N 1
ATOM 606 C CA . VAL A 1 73 ? -5.672 12.438 4.34 1 98.5 73 VAL A CA 1
ATOM 607 C C . VAL A 1 73 ? -5.348 11.742 3.018 1 98.5 73 VAL A C 1
ATOM 609 O O . VAL A 1 73 ? -6.25 11.359 2.273 1 98.5 73 VAL A O 1
ATOM 612 N N . TYR A 1 74 ? -4.09 11.57 2.783 1 98.31 74 TYR A N 1
ATOM 613 C CA . TYR A 1 74 ? -3.674 10.836 1.594 1 98.31 74 TYR A CA 1
ATOM 614 C C . TYR A 1 74 ? -4.211 9.406 1.615 1 98.31 74 TYR A C 1
ATOM 616 O O . TYR A 1 74 ? -4.785 8.938 0.628 1 98.31 74 TYR A O 1
ATOM 624 N N . VAL A 1 75 ? -4.078 8.742 2.744 1 98.19 75 VAL A N 1
ATOM 625 C CA . VAL A 1 75 ? -4.469 7.34 2.859 1 98.19 75 VAL A CA 1
ATOM 626 C C . VAL A 1 75 ? -5.973 7.203 2.637 1 98.19 75 VAL A C 1
ATOM 628 O O . VAL A 1 75 ? -6.422 6.285 1.948 1 98.19 75 VAL A O 1
ATOM 631 N N . CYS A 1 76 ? -6.688 8.117 3.172 1 98.56 76 CYS A N 1
ATOM 632 C CA . CYS A 1 76 ? -8.133 8.102 2.988 1 98.56 76 CYS A CA 1
ATOM 633 C C . CYS A 1 76 ? -8.5 8.203 1.513 1 98.56 76 CYS A C 1
ATOM 635 O O . CYS A 1 76 ? -9.281 7.402 1.003 1 98.56 76 CYS A O 1
ATOM 637 N N . ASN A 1 77 ? -7.922 9.133 0.87 1 98.06 77 ASN A N 1
ATOM 638 C CA . ASN A 1 77 ? -8.273 9.367 -0.526 1 98.06 77 ASN A CA 1
ATOM 639 C C . ASN A 1 77 ? -7.742 8.266 -1.434 1 98.06 77 ASN A C 1
ATOM 641 O O . ASN A 1 77 ? -8.375 7.922 -2.438 1 98.06 77 ASN A O 1
ATOM 645 N N . MET A 1 78 ? -6.578 7.738 -1.078 1 96.5 78 MET A N 1
ATOM 646 C CA . MET A 1 78 ? -6.078 6.562 -1.783 1 96.5 78 MET A CA 1
ATOM 647 C C . MET A 1 78 ? -7.062 5.402 -1.674 1 96.5 78 MET A C 1
ATOM 649 O O . MET A 1 78 ? -7.375 4.754 -2.672 1 96.5 78 MET A O 1
ATOM 653 N N . ALA A 1 79 ? -7.609 5.152 -0.484 1 97 79 ALA A N 1
ATOM 654 C CA . ALA A 1 79 ? -8.57 4.078 -0.253 1 97 79 ALA A CA 1
ATOM 655 C C . ALA A 1 79 ? -9.867 4.324 -1.017 1 97 79 ALA A C 1
ATOM 657 O O . ALA A 1 79 ? -10.477 3.389 -1.543 1 97 79 ALA A O 1
ATOM 658 N N . ILE A 1 80 ? -10.273 5.57 -1.041 1 96.56 80 ILE A N 1
ATOM 659 C CA . ILE A 1 80 ? -11.477 5.926 -1.786 1 96.56 80 ILE A CA 1
ATOM 660 C C . ILE A 1 80 ? -11.273 5.625 -3.27 1 96.56 80 ILE A C 1
ATOM 662 O O . ILE A 1 80 ? -12.156 5.059 -3.922 1 96.56 80 ILE A O 1
ATOM 666 N N . SER A 1 81 ? -10.18 5.945 -3.771 1 95 81 SER A N 1
ATOM 667 C CA . SER A 1 81 ? -9.859 5.781 -5.188 1 95 81 SER A CA 1
ATOM 668 C C . SER A 1 81 ? -9.727 4.309 -5.555 1 95 81 SER A C 1
ATOM 670 O O . SER A 1 81 ? -10.281 3.861 -6.559 1 95 81 SER A O 1
ATOM 672 N N . ASP A 1 82 ? -9.062 3.551 -4.688 1 93.75 82 ASP A N 1
ATOM 673 C CA . ASP A 1 82 ? -8.586 2.234 -5.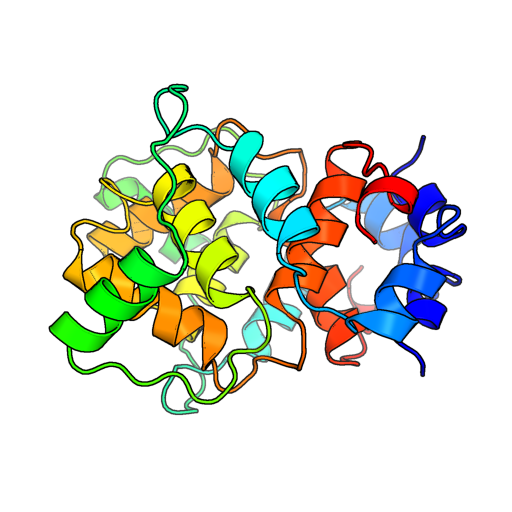098 1 93.75 82 ASP A CA 1
ATOM 674 C C . ASP A 1 82 ? -9.5 1.13 -4.57 1 93.75 82 ASP A C 1
ATOM 676 O O . ASP A 1 82 ? -9.594 0.054 -5.164 1 93.75 82 ASP A O 1
ATOM 680 N N . TYR A 1 83 ? -10.273 1.373 -3.457 1 95.38 83 TYR A N 1
ATOM 681 C CA . TYR A 1 83 ? -10.859 0.229 -2.766 1 95.38 83 TYR A CA 1
ATOM 682 C C . TYR A 1 83 ? -12.32 0.48 -2.432 1 95.38 83 TYR A C 1
ATOM 684 O O . TYR A 1 83 ? -13.109 -0.462 -2.311 1 95.38 83 TYR A O 1
ATOM 692 N N . PHE A 1 84 ? -12.641 1.742 -2.24 1 95.25 84 PHE A N 1
ATOM 693 C CA . PHE A 1 84 ? -13.961 2.072 -1.712 1 95.25 84 PHE A CA 1
ATOM 694 C C . PHE A 1 84 ? -15.055 1.616 -2.67 1 95.25 84 PHE A C 1
ATOM 696 O O . PHE A 1 84 ? -14.961 1.835 -3.879 1 95.25 84 PHE A O 1
ATOM 703 N N . GLY A 1 85 ? -16.172 1.011 -2.166 1 93.31 85 GLY A N 1
ATOM 704 C CA . GLY A 1 85 ? -17.266 0.489 -2.965 1 93.31 85 GLY A CA 1
ATOM 705 C C . GLY A 1 85 ? -17.016 -0.912 -3.486 1 93.31 85 GLY A C 1
ATOM 706 O O . GLY A 1 85 ? -17.859 -1.497 -4.152 1 93.31 85 GLY A O 1
ATOM 707 N N . SER A 1 86 ? -15.836 -1.475 -3.164 1 94.62 86 SER A N 1
ATOM 708 C CA . SER A 1 86 ? -15.43 -2.834 -3.506 1 94.62 86 SER A CA 1
ATOM 709 C C . SER A 1 86 ? -14.898 -3.576 -2.285 1 94.62 86 SER A C 1
ATOM 711 O O . SER A 1 86 ? -15.672 -4.008 -1.429 1 94.62 86 SER A O 1
ATOM 713 N N . SER A 1 87 ? -13.562 -3.572 -2.076 1 95.44 87 SER A N 1
ATOM 714 C CA . SER A 1 87 ? -13.008 -4.277 -0.929 1 95.44 87 SER A CA 1
ATOM 715 C C . SER A 1 87 ? -13.258 -3.514 0.366 1 95.44 87 SER A C 1
ATOM 717 O O . SER A 1 87 ? -13.211 -4.09 1.454 1 95.44 87 SER A O 1
ATOM 719 N N . ILE A 1 88 ? -13.406 -2.246 0.259 1 96.44 88 ILE A N 1
ATOM 720 C CA . ILE A 1 88 ? -13.875 -1.41 1.359 1 96.44 88 ILE A CA 1
ATOM 721 C C . ILE A 1 88 ? -15.336 -1.03 1.132 1 96.44 88 ILE A C 1
ATOM 723 O O . ILE A 1 88 ? -15.633 -0.116 0.359 1 96.44 88 ILE A O 1
ATOM 727 N N . PRO A 1 89 ? -16.234 -1.608 1.812 1 95.56 89 PRO A N 1
ATOM 728 C CA . PRO A 1 89 ? -17.625 -1.583 1.376 1 95.56 89 PRO A CA 1
ATOM 729 C C . PRO A 1 89 ? -18.359 -0.313 1.81 1 95.56 89 PRO A C 1
ATOM 731 O O . PRO A 1 89 ? -19.375 0.054 1.213 1 95.56 89 PRO A O 1
ATOM 734 N N . ASN A 1 90 ? -17.969 0.281 2.912 1 96.12 90 ASN A N 1
ATOM 735 C CA . ASN A 1 90 ? -18.672 1.466 3.396 1 96.12 90 ASN A CA 1
ATOM 736 C C . ASN A 1 90 ? -17.766 2.344 4.25 1 96.12 90 ASN A C 1
ATOM 738 O O . ASN A 1 90 ? -16.578 2.055 4.398 1 96.12 90 ASN A O 1
ATOM 742 N N . GLN A 1 91 ? -18.312 3.396 4.797 1 97.19 91 GLN A N 1
ATOM 743 C CA . GLN A 1 91 ? -17.531 4.414 5.488 1 97.19 91 GLN A CA 1
ATOM 744 C C . GLN A 1 91 ? -16.922 3.865 6.773 1 97.19 91 GLN A C 1
ATOM 746 O O . GLN A 1 91 ? -15.836 4.277 7.18 1 97.19 91 GLN A O 1
ATOM 751 N N . GLN A 1 92 ? -17.609 2.977 7.379 1 97.56 92 GLN A N 1
ATOM 752 C CA . GLN A 1 92 ? -17.062 2.365 8.586 1 97.56 92 GLN A CA 1
ATOM 753 C C . GLN A 1 92 ? -15.734 1.659 8.289 1 97.56 92 GLN A C 1
ATOM 755 O O . GLN A 1 92 ? -14.75 1.854 9 1 97.56 92 GLN A O 1
ATOM 760 N N . TYR A 1 93 ? -15.727 0.893 7.223 1 97.62 93 TYR A N 1
ATOM 761 C CA . TYR A 1 93 ? -14.531 0.124 6.879 1 97.62 93 TYR A CA 1
ATOM 762 C C . TYR A 1 93 ? -13.461 1.021 6.273 1 97.62 93 TYR A C 1
ATOM 764 O O . TYR A 1 93 ? -12.266 0.725 6.375 1 97.62 93 TYR A O 1
ATOM 772 N N . LEU A 1 94 ? -13.906 2.121 5.691 1 98 94 LEU A N 1
ATOM 773 C CA . LEU A 1 94 ? -12.945 3.125 5.254 1 98 94 LEU A CA 1
ATOM 774 C C . LEU A 1 94 ? -12.188 3.709 6.441 1 98 94 LEU A C 1
ATOM 776 O O . LEU A 1 94 ? -10.961 3.803 6.41 1 98 94 LEU A O 1
ATOM 780 N N . ALA A 1 95 ? -12.938 4.035 7.508 1 98.31 95 ALA A N 1
ATOM 781 C CA . ALA A 1 95 ? -12.32 4.574 8.719 1 98.31 95 ALA A CA 1
ATOM 782 C C . ALA A 1 95 ? -11.367 3.559 9.336 1 98.31 95 ALA A C 1
ATOM 784 O O . ALA A 1 95 ? -10.258 3.91 9.758 1 98.31 95 ALA A O 1
ATOM 785 N N . MET A 1 96 ? -11.781 2.346 9.32 1 97.44 96 MET A N 1
ATOM 786 C CA . MET A 1 96 ? -10.953 1.288 9.891 1 97.44 96 MET A CA 1
ATOM 787 C C . MET A 1 96 ? -9.688 1.083 9.062 1 97.44 96 MET A C 1
ATOM 789 O O . MET A 1 96 ? -8.625 0.79 9.617 1 97.44 96 MET A O 1
ATOM 793 N N . PHE A 1 97 ? -9.82 1.191 7.773 1 97.88 97 PHE A N 1
ATOM 794 C CA . PHE A 1 97 ? -8.664 1.048 6.898 1 97.88 97 PHE A CA 1
ATOM 795 C C . PHE A 1 97 ? -7.609 2.105 7.215 1 97.88 97 PHE A C 1
ATOM 797 O O . PHE A 1 97 ? -6.418 1.799 7.301 1 97.88 97 PHE A O 1
ATOM 804 N N . ILE A 1 98 ? -8.094 3.346 7.352 1 98 98 ILE A N 1
ATOM 805 C CA . ILE A 1 98 ? -7.184 4.434 7.684 1 98 98 ILE A CA 1
ATOM 806 C C . ILE A 1 98 ? -6.438 4.109 8.977 1 98 98 ILE A C 1
ATOM 808 O O . ILE A 1 98 ? -5.211 4.238 9.039 1 98 98 ILE A O 1
ATOM 812 N N . LYS A 1 99 ? -7.168 3.672 9.969 1 97.25 99 LYS A N 1
ATOM 813 C CA . LYS A 1 99 ? -6.566 3.314 11.25 1 97.25 99 LYS A CA 1
ATOM 814 C C . LYS A 1 99 ? -5.57 2.172 11.094 1 97.25 99 LYS A C 1
ATOM 816 O O . LYS A 1 99 ? -4.461 2.229 1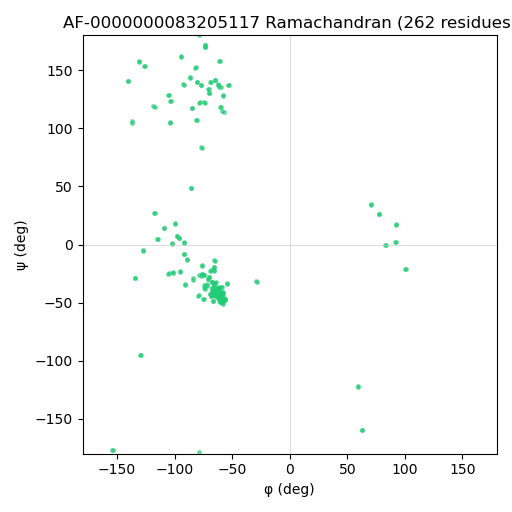1.625 1 97.25 99 LYS A O 1
ATOM 821 N N . ASP A 1 100 ? -5.988 1.137 10.375 1 95.94 100 ASP A N 1
ATOM 822 C CA . ASP A 1 100 ? -5.141 -0.035 10.18 1 95.94 100 ASP A CA 1
ATOM 823 C C . ASP A 1 100 ? -3.848 0.337 9.453 1 95.94 100 ASP A C 1
ATOM 825 O O . ASP A 1 100 ? -2.789 -0.234 9.734 1 95.94 100 ASP A O 1
ATOM 829 N N . PHE A 1 101 ? -3.932 1.221 8.523 1 96.06 101 PHE A N 1
ATOM 830 C CA . PHE A 1 101 ? -2.803 1.621 7.695 1 96.06 101 PHE A CA 1
ATOM 831 C C . PHE A 1 101 ? -1.844 2.512 8.477 1 96.06 101 PHE A C 1
ATOM 833 O O . PHE A 1 101 ? -0.635 2.27 8.492 1 96.06 101 PHE A O 1
ATOM 840 N N . ILE A 1 102 ? -2.369 3.51 9.172 1 96.19 102 ILE A N 1
ATOM 841 C CA . ILE A 1 102 ? -1.587 4.543 9.844 1 96.19 102 ILE A CA 1
ATOM 842 C C . ILE A 1 102 ? -1.034 4.004 11.156 1 96.19 102 ILE A C 1
ATOM 844 O O . ILE A 1 102 ? 0.133 4.227 11.484 1 96.19 102 ILE A O 1
ATOM 848 N N . ASP A 1 103 ? -1.855 3.273 11.945 1 93.5 103 ASP A N 1
ATOM 849 C CA . ASP A 1 103 ? -1.478 2.838 13.281 1 93.5 103 ASP A CA 1
ATOM 850 C C . ASP A 1 103 ? -1.017 1.383 13.281 1 93.5 103 ASP A C 1
ATOM 852 O O . ASP A 1 103 ? -1.047 0.714 14.312 1 93.5 103 ASP A O 1
ATOM 856 N N . ASP A 1 104 ? -0.667 0.891 12.023 1 87.12 104 ASP A N 1
ATOM 857 C CA . ASP A 1 104 ? -0.137 -0.466 11.93 1 87.12 104 ASP A CA 1
ATOM 858 C C . ASP A 1 104 ? 1.041 -0.663 12.883 1 87.12 104 ASP A C 1
ATOM 860 O O . ASP A 1 104 ? 1.879 0.228 13.031 1 87.12 104 ASP A O 1
ATOM 864 N N . GLU A 1 105 ? 1.073 -1.757 13.547 1 79.5 105 GLU A N 1
ATOM 865 C CA . GLU A 1 105 ? 2.115 -2.059 14.523 1 79.5 105 GLU A CA 1
ATOM 866 C C . GLU A 1 105 ? 3.498 -2.037 13.883 1 79.5 105 GLU A C 1
ATOM 868 O O . GLU A 1 105 ? 4.461 -1.553 14.477 1 79.5 105 GLU A O 1
ATOM 873 N N . ASP A 1 106 ? 3.586 -2.502 12.656 1 78.75 106 ASP A N 1
ATOM 874 C CA . ASP A 1 106 ? 4.879 -2.607 11.984 1 78.75 106 ASP A CA 1
ATOM 875 C C . ASP A 1 106 ? 5.121 -1.417 11.062 1 78.75 106 ASP A C 1
ATOM 877 O O . ASP A 1 106 ? 6.074 -1.413 10.281 1 78.75 106 ASP A O 1
ATOM 881 N N . ALA A 1 107 ? 4.18 -0.479 11.195 1 81.44 107 ALA A N 1
ATOM 882 C CA . ALA A 1 107 ? 4.391 0.712 10.375 1 81.44 107 ALA A CA 1
ATOM 883 C C . ALA A 1 107 ? 5.57 1.529 10.883 1 81.44 107 ALA A C 1
ATOM 885 O O . ALA A 1 107 ? 5.758 1.675 12.094 1 81.44 107 ALA A O 1
ATOM 886 N N . TYR A 1 108 ? 6.453 1.9 10.062 1 87.56 108 TYR A N 1
ATOM 887 C CA . TYR A 1 108 ? 7.559 2.799 10.383 1 87.56 108 TYR A CA 1
ATOM 888 C 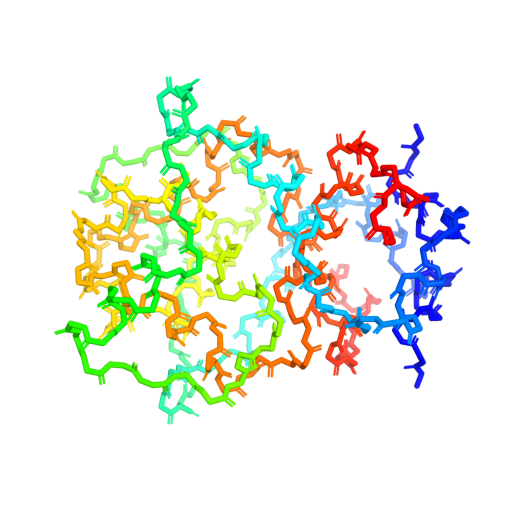C . TYR A 1 108 ? 7.203 4.242 10.039 1 87.56 108 TYR A C 1
ATOM 890 O O . TYR A 1 108 ? 6.23 4.496 9.328 1 87.56 108 TYR A O 1
ATOM 898 N N . ASP A 1 109 ? 7.918 5.125 10.594 1 91.5 109 ASP A N 1
ATOM 899 C CA . ASP A 1 109 ? 7.648 6.551 10.414 1 91.5 109 ASP A CA 1
ATOM 900 C C . ASP A 1 109 ? 7.738 6.949 8.945 1 91.5 109 ASP A C 1
ATOM 902 O O . ASP A 1 109 ? 8.758 6.723 8.297 1 91.5 109 ASP A O 1
ATOM 906 N N . GLY A 1 110 ? 6.578 7.457 8.344 1 93.94 110 GLY A N 1
ATOM 907 C CA . GLY A 1 110 ? 6.57 7.973 6.984 1 93.94 110 GLY A CA 1
ATOM 908 C C . GLY A 1 110 ? 6.199 6.926 5.953 1 93.94 110 GLY A C 1
ATOM 909 O O . GLY A 1 110 ? 6.395 7.133 4.754 1 93.94 110 GLY A O 1
ATOM 910 N N . MET A 1 111 ? 5.617 5.848 6.363 1 93.56 111 MET A N 1
ATOM 911 C CA . MET A 1 111 ? 5.328 4.723 5.473 1 93.56 111 MET A CA 1
ATOM 912 C C . MET A 1 111 ? 4.406 5.152 4.336 1 93.56 111 MET A C 1
ATOM 914 O O . MET A 1 111 ? 4.66 4.84 3.174 1 93.56 111 MET A O 1
ATOM 918 N N . PRO A 1 112 ? 3.344 5.93 4.586 1 95.88 112 PRO A N 1
ATOM 919 C CA . PRO A 1 112 ? 2.469 6.316 3.475 1 95.88 112 PRO A CA 1
ATOM 920 C C . PRO A 1 112 ? 3.207 7.086 2.383 1 95.88 112 PRO A C 1
ATOM 922 O O . PRO A 1 112 ? 3.033 6.801 1.195 1 95.88 112 PRO A O 1
ATOM 925 N N . PHE A 1 113 ? 4.074 7.98 2.791 1 95.69 113 PHE A N 1
ATOM 926 C CA . PHE A 1 113 ? 4.785 8.805 1.825 1 95.69 113 PHE A CA 1
ATOM 927 C C . PHE A 1 113 ? 5.867 8 1.114 1 95.69 113 PHE A C 1
ATOM 929 O O . PHE A 1 113 ? 6.117 8.195 -0.076 1 95.69 113 PHE A O 1
ATOM 936 N N . THR A 1 114 ? 6.504 7.133 1.881 1 92.56 114 THR A N 1
ATOM 937 C CA . THR A 1 114 ? 7.5 6.246 1.288 1 92.56 114 THR A CA 1
ATOM 938 C C . THR A 1 114 ? 6.891 5.441 0.144 1 92.56 114 THR A C 1
ATOM 940 O O . THR A 1 114 ? 7.461 5.375 -0.948 1 92.56 114 THR A O 1
ATOM 943 N N . ARG A 1 115 ? 5.754 4.871 0.351 1 93.69 115 ARG A N 1
ATOM 944 C CA . ARG A 1 115 ? 5.094 4.059 -0.667 1 93.69 115 ARG A CA 1
ATOM 945 C C . ARG A 1 115 ? 4.637 4.918 -1.842 1 93.69 115 ARG A C 1
ATOM 947 O O . ARG A 1 115 ? 4.758 4.508 -3 1 93.69 115 ARG A O 1
ATOM 954 N N . TYR A 1 116 ? 4.129 6.066 -1.55 1 94.62 116 TYR A N 1
ATOM 955 C CA . TYR A 1 116 ? 3.707 6.965 -2.619 1 94.62 116 TYR A CA 1
ATOM 956 C C . TYR A 1 116 ? 4.879 7.324 -3.523 1 94.62 116 TYR A C 1
ATOM 958 O O . TYR A 1 116 ? 4.77 7.25 -4.75 1 94.62 116 TYR A O 1
ATOM 966 N N . TYR A 1 117 ? 5.961 7.719 -2.926 1 92.56 117 TYR A N 1
ATOM 967 C CA . TYR A 1 117 ? 7.137 8.109 -3.697 1 92.56 117 TYR A CA 1
ATOM 968 C C . TYR A 1 117 ? 7.648 6.945 -4.539 1 92.56 117 TYR A C 1
ATOM 970 O O . TYR A 1 117 ? 8 7.121 -5.707 1 92.56 117 TYR A O 1
ATOM 978 N N . ALA A 1 118 ? 7.645 5.785 -3.926 1 89.88 118 ALA A N 1
ATOM 979 C CA . ALA A 1 118 ? 8.031 4.594 -4.68 1 89.88 118 ALA A CA 1
ATOM 980 C C . ALA A 1 118 ? 7.125 4.391 -5.887 1 89.88 118 ALA A C 1
ATOM 982 O O . ALA A 1 118 ? 7.594 4.035 -6.973 1 89.88 118 ALA A O 1
ATOM 983 N N . ASP A 1 119 ? 5.852 4.586 -5.699 1 91.44 119 ASP A N 1
ATOM 984 C CA . ASP A 1 119 ? 4.887 4.441 -6.785 1 91.44 119 ASP A CA 1
ATOM 985 C C . ASP A 1 119 ? 5.176 5.438 -7.906 1 91.44 119 ASP A C 1
ATOM 987 O O . ASP A 1 119 ? 5.031 5.109 -9.086 1 91.44 119 ASP A O 1
ATOM 991 N N . THR A 1 120 ? 5.504 6.648 -7.539 1 91.12 120 THR A N 1
ATOM 992 C CA . THR A 1 120 ? 5.766 7.656 -8.562 1 91.12 120 THR A CA 1
ATOM 993 C C . THR A 1 120 ? 7.012 7.301 -9.367 1 91.12 120 THR A C 1
ATOM 995 O O . THR A 1 120 ? 7.07 7.551 -10.57 1 91.12 120 THR A O 1
ATOM 998 N N . ILE A 1 121 ? 7.965 6.746 -8.711 1 86.62 121 ILE A N 1
ATOM 999 C CA . ILE A 1 121 ? 9.172 6.285 -9.391 1 86.62 121 ILE A CA 1
ATOM 1000 C C . ILE A 1 121 ? 8.82 5.121 -10.312 1 86.62 121 ILE A C 1
ATOM 1002 O O . ILE A 1 121 ? 9.203 5.113 -11.484 1 86.62 121 ILE A O 1
ATOM 1006 N N . GLY A 1 122 ? 8.109 4.176 -9.805 1 87.12 122 GLY A N 1
ATOM 1007 C CA . GLY A 1 122 ? 7.746 2.996 -10.57 1 87.12 122 GLY A CA 1
ATOM 1008 C C . GLY A 1 122 ? 6.902 3.311 -11.789 1 87.12 122 GLY A C 1
ATOM 1009 O O . GLY A 1 122 ? 7.07 2.691 -12.844 1 87.12 122 GLY A O 1
ATOM 1010 N N . SER A 1 123 ? 6.004 4.289 -11.641 1 88.25 123 SER A N 1
ATOM 1011 C CA . SER A 1 123 ? 5.098 4.641 -12.734 1 88.25 123 SER A CA 1
ATOM 1012 C C . SER A 1 123 ? 5.715 5.699 -13.641 1 88.25 123 SER A C 1
ATOM 1014 O O . SER A 1 123 ? 5.16 6.016 -14.695 1 88.25 123 SER A O 1
ATOM 1016 N N . GLY A 1 124 ? 6.754 6.297 -13.219 1 85.12 124 GLY A N 1
ATOM 1017 C CA . GLY A 1 124 ? 7.375 7.359 -13.992 1 85.12 124 GLY A CA 1
ATOM 1018 C C . GLY A 1 124 ? 6.633 8.68 -13.891 1 85.12 124 GLY A C 1
ATOM 1019 O O . GLY A 1 124 ? 6.688 9.5 -14.812 1 85.12 124 GLY A O 1
ATOM 1020 N N . THR A 1 125 ? 5.91 8.883 -12.797 1 85.31 125 THR A N 1
ATOM 1021 C CA . THR A 1 125 ? 5.191 10.133 -12.57 1 85.31 125 THR A CA 1
ATOM 1022 C C . THR A 1 125 ? 6.109 11.18 -11.945 1 85.31 125 THR A C 1
ATOM 1024 O O . THR A 1 125 ? 6.57 11.016 -10.812 1 85.31 125 THR A O 1
ATOM 1027 N N . PRO A 1 126 ? 6.285 12.234 -12.672 1 86.62 126 PRO A N 1
ATOM 1028 C CA . PRO A 1 126 ? 7.168 13.258 -12.117 1 86.62 126 PRO A CA 1
ATOM 1029 C C . PRO A 1 126 ? 6.492 14.086 -11.023 1 86.62 126 PRO A C 1
ATOM 1031 O O . PRO A 1 126 ? 5.297 14.375 -11.109 1 86.62 126 PRO A O 1
ATOM 1034 N N . ILE A 1 127 ? 7.254 14.352 -9.922 1 90.25 127 ILE A N 1
ATOM 1035 C CA . ILE A 1 127 ? 6.805 15.266 -8.875 1 90.25 127 ILE A CA 1
ATOM 1036 C C . ILE A 1 127 ? 7.535 16.594 -9.008 1 90.25 127 ILE A C 1
ATOM 1038 O O . ILE A 1 127 ? 8.766 16.641 -9.047 1 90.25 127 ILE A O 1
ATOM 1042 N N . PRO A 1 128 ? 6.805 17.641 -9.141 1 92 128 PRO A N 1
ATOM 1043 C CA . PRO A 1 128 ? 7.449 18.953 -9.125 1 92 128 PRO A CA 1
ATOM 1044 C C . PRO A 1 128 ? 7.855 19.391 -7.719 1 92 128 PRO A C 1
ATOM 1046 O O . PRO A 1 128 ? 7.195 20.25 -7.121 1 92 128 PRO A O 1
ATOM 1049 N N . TRP A 1 129 ? 8.93 18.984 -7.238 1 90.31 129 TRP A N 1
ATOM 1050 C CA . TRP A 1 129 ? 9.352 19.094 -5.848 1 90.31 129 TRP A CA 1
ATOM 1051 C C . TRP A 1 129 ? 9.453 20.562 -5.422 1 90.31 129 TRP A C 1
ATOM 1053 O O . TRP A 1 129 ? 9.094 20.906 -4.297 1 90.31 129 TRP A O 1
ATOM 1063 N N . GLU A 1 130 ? 9.914 21.391 -6.266 1 87.12 130 GLU A N 1
ATOM 1064 C CA . GLU A 1 130 ? 10.102 22.797 -5.926 1 87.12 130 GLU A CA 1
ATOM 1065 C C . GLU A 1 130 ? 8.766 23.484 -5.668 1 87.12 130 GLU A C 1
ATOM 1067 O O . GLU A 1 130 ? 8.688 24.453 -4.902 1 87.12 130 GLU A O 1
ATOM 1072 N N . GLU A 1 131 ? 7.777 22.875 -6.215 1 88.75 131 GLU A N 1
ATOM 1073 C CA . GLU A 1 131 ? 6.453 23.469 -6.059 1 88.75 131 GLU A CA 1
ATOM 1074 C C . GLU A 1 131 ? 5.734 22.906 -4.836 1 88.75 131 GLU A C 1
ATOM 1076 O O . GLU A 1 131 ? 4.668 23.391 -4.457 1 88.75 131 GLU A O 1
ATOM 1081 N N . MET A 1 132 ? 6.312 21.891 -4.23 1 88.56 132 MET A N 1
ATOM 1082 C CA . MET A 1 132 ? 5.645 21.219 -3.123 1 88.56 132 MET A CA 1
ATOM 1083 C C . MET A 1 132 ? 6.051 21.828 -1.787 1 88.56 132 MET A C 1
ATOM 1085 O O . MET A 1 132 ? 5.621 21.375 -0.729 1 88.56 132 MET A O 1
ATOM 1089 N N . MET A 1 133 ? 6.879 22.875 -1.786 1 79.06 133 MET A N 1
ATOM 1090 C CA . MET A 1 133 ? 7.371 23.531 -0.579 1 79.06 133 MET A CA 1
ATOM 1091 C C . MET A 1 133 ? 6.363 24.547 -0.062 1 79.06 133 MET A C 1
ATOM 1093 O O . MET A 1 133 ? 5.594 25.125 -0.84 1 79.06 133 MET A O 1
ATOM 1097 N N . MET B 1 1 ? 21.797 3.098 8.609 1 36.84 1 MET B N 1
ATOM 1098 C CA . MET B 1 1 ? 21.922 3.459 7.203 1 36.84 1 MET B CA 1
ATOM 1099 C C . MET B 1 1 ? 20.734 4.316 6.762 1 36.84 1 MET B C 1
ATOM 1101 O O . MET B 1 1 ? 19.609 4.086 7.188 1 36.84 1 MET B O 1
ATOM 1105 N N . ASN B 1 2 ? 20.891 5.645 6.391 1 53.25 2 ASN B N 1
ATOM 1106 C CA . ASN B 1 2 ? 19.953 6.699 6.023 1 53.25 2 ASN B CA 1
ATOM 1107 C C . ASN B 1 2 ? 19.078 6.281 4.844 1 53.25 2 ASN B C 1
ATOM 1109 O O . ASN B 1 2 ? 19.547 5.59 3.936 1 53.25 2 ASN B O 1
ATOM 1113 N N . ARG B 1 3 ? 17.797 6.105 4.977 1 63.25 3 ARG B N 1
ATOM 1114 C CA . ARG B 1 3 ? 16.828 5.742 3.941 1 63.25 3 ARG B CA 1
ATOM 1115 C C . ARG B 1 3 ? 17.281 6.242 2.574 1 63.25 3 ARG B C 1
ATOM 1117 O O . ARG B 1 3 ? 17.125 5.539 1.571 1 63.25 3 ARG B O 1
ATOM 1124 N N . LEU B 1 4 ? 17.922 7.277 2.498 1 62.28 4 LEU B N 1
ATOM 1125 C CA . LEU B 1 4 ? 18.344 7.91 1.256 1 62.28 4 LEU B CA 1
ATOM 1126 C C . LEU B 1 4 ? 19.547 7.188 0.667 1 62.28 4 LEU B C 1
ATOM 1128 O O . LEU B 1 4 ? 19.719 7.145 -0.554 1 62.28 4 LEU B O 1
ATOM 1132 N N . ASP B 1 5 ? 20.297 6.574 1.6 1 58.66 5 ASP B N 1
ATOM 1133 C CA . ASP B 1 5 ? 21.516 5.918 1.143 1 58.66 5 ASP B CA 1
ATOM 1134 C C . ASP B 1 5 ? 21.188 4.629 0.389 1 58.66 5 ASP B C 1
ATOM 1136 O O . ASP B 1 5 ? 21.875 4.273 -0.569 1 58.66 5 ASP B O 1
ATOM 1140 N N . THR B 1 6 ? 20.266 3.982 0.755 1 57.22 6 THR B N 1
ATOM 1141 C CA . THR B 1 6 ? 19.906 2.729 0.107 1 57.22 6 THR B CA 1
ATOM 1142 C C . THR B 1 6 ? 19.375 2.98 -1.304 1 57.22 6 THR B C 1
ATOM 1144 O O . THR B 1 6 ? 19.578 2.158 -2.201 1 57.22 6 THR B O 1
ATOM 1147 N N . TYR B 1 7 ? 18.953 4.121 -1.486 1 60.59 7 TYR B N 1
ATOM 1148 C CA . TYR B 1 7 ? 18.469 4.492 -2.812 1 60.59 7 TYR B CA 1
ATOM 1149 C C . TYR B 1 7 ? 19.625 4.742 -3.764 1 60.59 7 TYR B C 1
ATOM 1151 O O . TYR B 1 7 ? 19.516 4.516 -4.969 1 60.59 7 TYR B O 1
ATOM 1159 N N . ASP B 1 8 ? 20.719 4.938 -3.154 1 61.34 8 ASP B N 1
ATOM 1160 C CA . ASP B 1 8 ? 21.875 5.34 -3.957 1 61.34 8 ASP B CA 1
ATOM 1161 C C . ASP B 1 8 ? 22.719 4.129 -4.336 1 61.34 8 ASP B C 1
ATOM 1163 O O . ASP B 1 8 ? 23.469 4.172 -5.32 1 61.34 8 ASP B O 1
ATOM 1167 N N . ASN B 1 9 ? 22.641 3.047 -3.568 1 69.38 9 ASN B N 1
ATOM 1168 C CA . ASN B 1 9 ? 23.469 1.864 -3.805 1 69.38 9 ASN B CA 1
ATOM 1169 C C . ASN B 1 9 ? 22.656 0.58 -3.66 1 69.38 9 ASN B C 1
ATOM 1171 O O . ASN B 1 9 ? 22.391 0.129 -2.543 1 69.38 9 ASN B O 1
ATOM 1175 N N . PHE B 1 10 ? 22.422 0.034 -4.879 1 77.94 10 PHE B N 1
ATOM 1176 C CA . PHE B 1 10 ? 21.688 -1.222 -4.801 1 77.94 10 PHE B CA 1
ATOM 1177 C C . PHE B 1 10 ? 22.562 -2.332 -4.234 1 77.94 10 PHE B C 1
ATOM 1179 O O . PHE B 1 10 ? 23.734 -2.445 -4.594 1 77.94 10 PHE B O 1
ATOM 1186 N N . PRO B 1 11 ? 22 -3.051 -3.33 1 79.81 11 PRO B N 1
ATOM 1187 C CA . PRO B 1 11 ? 22.75 -4.148 -2.73 1 79.81 11 PRO B CA 1
ATOM 1188 C C . PRO B 1 11 ? 23.172 -5.207 -3.75 1 79.81 11 PRO B C 1
ATOM 1190 O O . PRO B 1 11 ? 22.562 -5.309 -4.82 1 79.81 11 PRO B O 1
ATOM 1193 N N . ALA B 1 12 ? 24.188 -5.883 -3.318 1 79.94 12 ALA B N 1
ATOM 1194 C CA . ALA B 1 12 ? 24.625 -7.004 -4.145 1 79.94 12 ALA B CA 1
ATOM 1195 C C . ALA B 1 12 ? 23.5 -8.016 -4.344 1 79.94 12 ALA B C 1
ATOM 1197 O O . ALA B 1 12 ? 22.781 -8.344 -3.4 1 79.94 12 ALA B O 1
ATOM 1198 N N . GLY B 1 13 ? 23.219 -8.398 -5.574 1 89.25 13 GLY B N 1
ATOM 1199 C CA . GLY B 1 13 ? 22.234 -9.414 -5.891 1 89.25 13 GLY B CA 1
ATOM 1200 C C . GLY B 1 13 ? 20.906 -8.836 -6.344 1 89.25 13 GLY B C 1
ATOM 1201 O O . GLY B 1 13 ? 20.078 -9.547 -6.926 1 89.25 13 GLY B O 1
ATOM 1202 N N . PHE B 1 14 ? 20.688 -7.578 -5.984 1 89.19 14 PHE B N 1
ATOM 1203 C CA . PHE B 1 14 ? 19.406 -6.938 -6.32 1 89.19 14 PHE B CA 1
ATOM 1204 C C . PHE B 1 14 ? 19.219 -6.887 -7.832 1 89.19 14 PHE B C 1
ATOM 1206 O O . PHE B 1 14 ? 18.172 -7.293 -8.344 1 89.19 14 PHE B O 1
ATOM 1213 N N . ARG B 1 15 ? 20.203 -6.465 -8.555 1 87.94 15 ARG B N 1
ATOM 1214 C CA . ARG B 1 15 ? 20.125 -6.359 -10.008 1 87.94 15 ARG B CA 1
ATOM 1215 C C . ARG B 1 15 ? 19.938 -7.73 -10.648 1 87.94 15 ARG B C 1
ATOM 1217 O O . ARG B 1 15 ? 19.203 -7.867 -11.617 1 87.94 15 ARG B O 1
ATOM 1224 N N . GLU B 1 16 ? 20.656 -8.68 -10.094 1 90.25 16 GLU B N 1
ATOM 1225 C CA . GLU B 1 16 ? 20.5 -10.039 -10.594 1 90.25 16 GLU B CA 1
ATOM 1226 C C . GLU B 1 16 ? 19.078 -10.555 -10.359 1 90.25 16 GLU B C 1
ATOM 1228 O O . GLU B 1 16 ? 18.516 -11.234 -11.219 1 90.25 16 GLU B O 1
ATOM 1233 N N . TYR B 1 17 ? 18.547 -10.242 -9.203 1 93.62 17 TYR B N 1
ATOM 1234 C CA . TYR B 1 17 ? 17.172 -10.617 -8.914 1 93.62 17 TYR B CA 1
ATOM 1235 C C . TYR B 1 17 ? 16.219 -10.016 -9.945 1 93.62 17 TYR B C 1
ATOM 1237 O O . TYR B 1 17 ? 15.375 -10.719 -10.508 1 93.62 17 TYR B O 1
ATOM 1245 N N . LEU B 1 18 ? 16.375 -8.75 -10.242 1 92.31 18 LEU B N 1
ATOM 1246 C CA . LEU B 1 18 ? 15.477 -8.055 -11.172 1 92.31 18 LEU B CA 1
ATOM 1247 C C . LEU B 1 18 ? 15.641 -8.594 -12.586 1 92.31 18 LEU B C 1
ATOM 1249 O O . LEU B 1 18 ? 14.672 -8.648 -13.352 1 92.31 18 LEU B O 1
ATOM 1253 N N . ALA B 1 19 ? 16.828 -9.008 -12.914 1 91.5 19 ALA B N 1
ATOM 1254 C CA . ALA B 1 19 ? 17.078 -9.586 -14.227 1 91.5 19 ALA B CA 1
ATOM 1255 C C . ALA B 1 19 ? 16.312 -10.891 -14.406 1 91.5 19 ALA B C 1
ATOM 1257 O O . ALA B 1 19 ? 15.852 -11.203 -15.508 1 91.5 19 ALA B O 1
ATOM 1258 N N . ASN B 1 20 ? 16.141 -11.633 -13.32 1 93.75 20 ASN B N 1
ATOM 1259 C CA . ASN B 1 20 ? 15.523 -12.953 -13.383 1 93.75 20 ASN B CA 1
ATOM 1260 C C . ASN B 1 20 ? 14.008 -12.875 -13.188 1 93.75 20 ASN B C 1
ATOM 1262 O O . ASN B 1 20 ? 13.266 -13.641 -13.805 1 93.75 20 ASN B O 1
ATOM 1266 N N . TYR B 1 21 ? 13.523 -11.938 -12.359 1 94.69 21 TYR B N 1
ATOM 1267 C CA . TYR B 1 21 ? 12.133 -12 -11.938 1 94.69 21 TYR B CA 1
ATOM 1268 C C . TYR B 1 21 ? 11.422 -10.68 -12.195 1 94.69 21 TYR B C 1
ATOM 1270 O O . TYR B 1 21 ? 10.211 -10.57 -12.008 1 94.69 21 TYR B O 1
ATOM 1278 N N . GLY B 1 22 ? 12.203 -9.641 -12.656 1 92.69 22 GLY B N 1
ATOM 1279 C CA . GLY B 1 22 ? 11.617 -8.312 -12.734 1 92.69 22 GLY B CA 1
ATOM 1280 C C . GLY B 1 22 ? 11.203 -7.762 -11.383 1 92.69 22 GLY B C 1
ATOM 1281 O O . GLY B 1 22 ? 11.727 -8.18 -10.344 1 92.69 22 GLY B O 1
ATOM 1282 N N . TRP B 1 23 ? 10.344 -6.824 -11.359 1 93.81 23 TRP B N 1
ATOM 1283 C CA . TRP B 1 23 ? 9.844 -6.219 -10.133 1 93.81 23 TRP B CA 1
ATOM 1284 C C . TRP B 1 23 ? 8.664 -7.012 -9.57 1 93.81 23 TRP B C 1
ATOM 1286 O O . TRP B 1 23 ? 7.617 -6.441 -9.266 1 93.81 23 TRP B O 1
ATOM 1296 N N . HIS B 1 24 ? 8.914 -8.336 -9.5 1 96.5 24 HIS B N 1
ATOM 1297 C CA . HIS B 1 24 ? 7.871 -9.227 -9 1 96.5 24 HIS B CA 1
ATOM 1298 C C . HIS B 1 24 ? 8.414 -10.172 -7.941 1 96.5 24 HIS B C 1
ATOM 1300 O O . HIS B 1 24 ? 9.625 -10.406 -7.875 1 96.5 24 HIS B O 1
ATOM 1306 N N . PHE B 1 25 ? 7.547 -10.641 -7.16 1 97.25 25 PHE B N 1
ATOM 1307 C CA . PHE B 1 25 ? 7.945 -11.609 -6.141 1 97.25 25 PHE B CA 1
ATOM 1308 C C . PHE B 1 25 ? 8.234 -12.969 -6.77 1 97.25 25 PHE B C 1
ATOM 1310 O O . PHE B 1 25 ? 7.375 -13.539 -7.441 1 97.25 25 PHE B O 1
ATOM 1317 N N . SER B 1 26 ? 9.422 -13.43 -6.559 1 96.56 26 SER B N 1
ATOM 1318 C CA . SER B 1 26 ? 9.641 -14.859 -6.738 1 96.56 26 SER B CA 1
ATOM 1319 C C . SER B 1 26 ? 9.031 -15.664 -5.594 1 96.56 26 SER B C 1
ATOM 1321 O O . SER B 1 26 ? 8.586 -15.086 -4.594 1 96.56 26 SER B O 1
ATOM 1323 N N . LYS B 1 27 ? 9.008 -16.969 -5.773 1 95.94 27 LYS B N 1
ATOM 1324 C CA . LYS B 1 27 ? 8.492 -17.812 -4.703 1 95.94 27 LYS B CA 1
ATOM 1325 C C . LYS B 1 27 ? 9.289 -17.609 -3.414 1 95.94 27 LYS B C 1
ATOM 1327 O O . LYS B 1 27 ? 8.711 -17.375 -2.352 1 95.94 27 LYS B O 1
ATOM 1332 N N . LYS B 1 28 ? 10.562 -17.625 -3.504 1 96.06 28 LYS B N 1
ATOM 1333 C CA . LYS B 1 28 ? 11.43 -17.5 -2.334 1 96.06 28 LYS B CA 1
ATOM 1334 C C . LYS B 1 28 ? 11.289 -16.125 -1.69 1 96.06 28 LYS B C 1
ATOM 1336 O O . LYS B 1 28 ? 11.234 -16.016 -0.465 1 96.06 28 LYS B O 1
ATOM 1341 N N . MET B 1 29 ? 11.273 -15.094 -2.52 1 96.56 29 MET B N 1
ATOM 1342 C CA . MET B 1 29 ? 11.109 -13.727 -2.02 1 96.56 29 MET B CA 1
ATOM 1343 C C . MET B 1 29 ? 9.773 -13.562 -1.302 1 96.56 29 MET B C 1
ATOM 1345 O O . MET B 1 29 ? 9.711 -12.93 -0.246 1 96.56 29 MET B O 1
ATOM 1349 N N . CYS B 1 30 ? 8.75 -14.133 -1.889 1 97.12 30 CYS B N 1
ATOM 1350 C CA . CYS B 1 30 ? 7.422 -14.062 -1.283 1 97.12 30 CYS B CA 1
ATOM 1351 C C . CYS B 1 30 ? 7.402 -14.773 0.064 1 97.12 30 CYS B C 1
ATOM 1353 O O . CYS B 1 30 ? 6.875 -14.25 1.044 1 97.12 30 CYS B O 1
ATOM 1355 N N . GLU B 1 31 ? 8.008 -15.922 0.103 1 96.19 31 GLU B N 1
ATOM 1356 C CA . GLU B 1 31 ? 8.07 -16.672 1.351 1 96.19 31 GLU B CA 1
ATOM 1357 C C . GLU B 1 31 ? 8.836 -15.898 2.422 1 96.19 31 GLU B C 1
ATOM 1359 O O . GLU B 1 31 ? 8.43 -15.867 3.584 1 96.19 31 GLU B O 1
ATOM 1364 N N . PHE B 1 32 ? 9.914 -15.32 2.055 1 96.12 32 PHE B N 1
ATOM 1365 C CA . PHE B 1 32 ? 10.703 -14.492 2.961 1 96.12 32 PHE B CA 1
ATOM 1366 C C . PHE B 1 32 ? 9.867 -13.344 3.512 1 96.12 32 PHE B C 1
ATOM 1368 O O . PHE B 1 32 ? 9.812 -13.133 4.723 1 96.12 32 PHE B O 1
ATOM 1375 N N . ALA B 1 33 ? 9.203 -12.594 2.637 1 95.75 33 ALA B N 1
ATOM 1376 C CA . ALA B 1 33 ? 8.383 -11.453 3.035 1 95.75 33 ALA B CA 1
ATOM 1377 C C . ALA B 1 33 ? 7.262 -11.875 3.977 1 95.75 33 ALA B C 1
ATOM 1379 O O . ALA B 1 33 ? 7.051 -11.258 5.02 1 95.75 33 ALA B O 1
ATOM 1380 N N . VAL B 1 34 ? 6.578 -12.945 3.658 1 96.44 34 VAL B N 1
ATOM 1381 C CA . VAL B 1 34 ? 5.402 -13.414 4.387 1 96.44 34 VAL B CA 1
ATOM 1382 C C . VAL B 1 34 ? 5.828 -13.977 5.742 1 96.44 34 VAL B C 1
ATOM 1384 O O . VAL B 1 34 ? 5.098 -13.852 6.727 1 96.44 34 VAL B O 1
ATOM 1387 N N . SER B 1 35 ? 7 -14.5 5.805 1 94.19 35 SER B N 1
ATOM 1388 C CA . SER B 1 35 ? 7.48 -15.109 7.039 1 94.19 35 SER B CA 1
ATOM 1389 C C . SER B 1 35 ? 7.641 -14.078 8.148 1 94.19 35 SER B C 1
ATOM 1391 O O . SER B 1 35 ? 7.66 -14.43 9.328 1 94.19 35 SER B O 1
ATOM 1393 N N . HIS B 1 36 ? 7.723 -12.812 7.836 1 91.56 36 HIS B N 1
ATOM 1394 C CA . HIS B 1 36 ? 7.91 -11.75 8.812 1 91.56 36 HIS B CA 1
ATOM 1395 C C . HIS B 1 36 ? 6.578 -11.117 9.203 1 91.56 36 HIS B C 1
ATOM 1397 O O . HIS B 1 36 ? 6.535 -10.219 10.047 1 91.56 36 HIS B O 1
ATOM 1403 N N . MET B 1 37 ? 5.512 -11.672 8.711 1 93.31 37 MET B N 1
ATOM 1404 C CA . MET B 1 37 ? 4.23 -11 8.891 1 93.31 37 MET B CA 1
ATOM 1405 C C . MET B 1 37 ? 3.525 -11.5 10.148 1 93.31 37 MET B C 1
ATOM 1407 O O . MET B 1 37 ? 3.57 -12.695 10.453 1 93.31 37 MET B O 1
ATOM 1411 N N . ARG B 1 38 ? 2.998 -10.594 10.805 1 91.12 38 ARG B N 1
ATOM 1412 C CA . ARG B 1 38 ? 2.166 -10.836 11.977 1 91.12 38 ARG B CA 1
ATOM 1413 C C . ARG B 1 38 ? 0.812 -10.148 11.844 1 91.12 38 ARG B C 1
ATOM 1415 O O . ARG B 1 38 ? 0.684 -9.156 11.117 1 91.12 38 ARG B O 1
ATOM 1422 N N . ASP B 1 39 ? -0.122 -10.711 12.508 1 87.5 39 ASP B N 1
ATOM 1423 C CA . ASP B 1 39 ? -1.436 -10.078 12.438 1 87.5 39 ASP B CA 1
ATOM 1424 C C . ASP B 1 39 ? -1.508 -8.859 13.359 1 87.5 39 ASP B C 1
ATOM 1426 O O . ASP B 1 39 ? -0.515 -8.492 13.992 1 87.5 39 ASP B O 1
ATOM 1430 N N . ARG B 1 40 ? -2.613 -8.203 13.43 1 83.25 40 ARG B N 1
ATOM 1431 C CA . ARG B 1 40 ? -2.824 -6.949 14.141 1 83.25 40 ARG B CA 1
ATOM 1432 C C . ARG B 1 40 ? -2.668 -7.145 15.648 1 83.25 40 ARG B C 1
ATOM 1434 O O . ARG B 1 40 ? -2.492 -6.176 16.391 1 83.25 40 ARG B O 1
ATOM 1441 N N . ASN B 1 41 ? -2.656 -8.375 16.062 1 83.5 41 ASN B N 1
ATOM 1442 C CA . ASN B 1 41 ? -2.479 -8.688 17.484 1 83.5 41 ASN B CA 1
ATOM 1443 C C . ASN B 1 41 ? -1.056 -9.148 17.781 1 83.5 41 ASN B C 1
ATOM 1445 O O . ASN B 1 41 ? -0.765 -9.609 18.875 1 83.5 41 ASN B O 1
ATOM 1449 N N . GLY B 1 42 ? -0.26 -9.18 16.797 1 85 42 GLY B N 1
ATOM 1450 C CA . GLY B 1 42 ? 1.144 -9.508 16.984 1 85 42 GLY B CA 1
ATOM 1451 C C . GLY B 1 42 ? 1.433 -10.992 16.812 1 85 42 GLY B C 1
ATOM 1452 O O . GLY B 1 42 ? 2.568 -11.43 17 1 85 42 GLY B O 1
ATOM 1453 N N . LYS B 1 43 ? 0.433 -11.719 16.484 1 89.5 43 LYS B N 1
ATOM 1454 C CA . LYS B 1 43 ? 0.616 -13.148 16.266 1 89.5 43 LYS B CA 1
ATOM 1455 C C . LYS B 1 43 ? 1.046 -13.453 14.836 1 89.5 43 LYS B C 1
ATOM 1457 O O . LYS B 1 43 ? 0.559 -12.82 13.898 1 89.5 43 LYS B O 1
ATOM 1462 N N . LYS B 1 44 ? 1.891 -14.438 14.719 1 92 44 LYS B N 1
ATOM 1463 C CA . LYS B 1 44 ? 2.287 -14.867 13.383 1 92 44 LYS B CA 1
ATOM 1464 C C . LYS B 1 44 ? 1.082 -15.359 12.586 1 92 44 LYS B C 1
ATOM 1466 O O . LYS B 1 44 ? 0.241 -16.094 13.109 1 92 44 LYS B O 1
ATOM 1471 N N . ILE B 1 45 ? 0.991 -14.961 11.398 1 93.88 45 ILE B N 1
ATOM 1472 C CA . ILE B 1 45 ? -0.156 -15.375 10.594 1 93.88 45 ILE B CA 1
ATOM 1473 C C . ILE B 1 45 ? 0.089 -16.766 10.023 1 93.88 45 ILE B C 1
ATOM 1475 O O . ILE B 1 45 ? 1.237 -17.203 9.914 1 93.88 45 ILE B O 1
ATOM 1479 N N . GLU B 1 46 ? -1.051 -17.5 9.789 1 93.88 46 GLU B N 1
ATOM 1480 C CA . GLU B 1 46 ? -0.986 -18.656 8.906 1 93.88 46 GLU B CA 1
ATOM 1481 C C . GLU B 1 46 ? -1.031 -18.234 7.438 1 93.88 46 GLU B C 1
ATOM 1483 O O . GLU B 1 46 ? -2.084 -17.844 6.93 1 93.88 46 GLU B O 1
ATOM 1488 N N . PRO B 1 47 ? 0.059 -18.328 6.77 1 96.19 47 PRO B N 1
ATOM 1489 C CA . PRO B 1 47 ? 0.111 -17.797 5.406 1 96.19 47 PRO B CA 1
ATOM 1490 C C . PRO B 1 47 ? -0.812 -18.531 4.445 1 96.19 47 PRO B C 1
ATOM 1492 O O . PRO B 1 47 ? -0.962 -19.75 4.551 1 96.19 47 PRO B O 1
ATOM 1495 N N . TYR B 1 48 ? -1.414 -17.812 3.578 1 97.75 48 TYR B N 1
ATOM 1496 C CA . TYR B 1 48 ? -2.053 -18.406 2.41 1 97.75 48 TYR B CA 1
ATOM 1497 C C . TYR B 1 48 ? -1.022 -18.75 1.342 1 97.75 48 TYR B C 1
ATOM 1499 O O . TYR B 1 48 ? -0.268 -17.875 0.896 1 97.75 48 TYR B O 1
ATOM 1507 N N . THR B 1 49 ? -1.05 -20.016 1.034 1 97.31 49 THR B N 1
ATOM 1508 C CA . THR B 1 49 ? -0.227 -20.438 -0.094 1 97.31 49 THR B CA 1
ATOM 1509 C C . THR B 1 49 ? -0.848 -19.984 -1.414 1 97.31 49 THR B C 1
ATOM 1511 O O . THR B 1 49 ? -1.971 -19.484 -1.438 1 97.31 49 THR B O 1
ATOM 1514 N N . LYS B 1 50 ? -0.016 -20.203 -2.479 1 97.62 50 LYS B N 1
ATOM 1515 C CA . LYS B 1 50 ? -0.541 -19.859 -3.797 1 97.62 50 LYS B CA 1
ATOM 1516 C C . LYS B 1 50 ? -1.834 -20.625 -4.086 1 97.62 50 LYS B C 1
ATOM 1518 O O . LYS B 1 50 ? -2.791 -20.047 -4.609 1 97.62 50 LYS B O 1
ATOM 1523 N N . GLU B 1 51 ? -1.871 -21.844 -3.736 1 97.69 51 GLU B N 1
ATOM 1524 C CA . GLU B 1 51 ? -3.049 -22.672 -3.973 1 97.69 51 GLU B CA 1
ATOM 1525 C C . GLU B 1 51 ? -4.258 -22.156 -3.199 1 97.69 51 GLU B C 1
ATOM 1527 O O . GLU B 1 51 ? -5.371 -22.125 -3.725 1 97.69 51 GLU B O 1
ATOM 1532 N N . LYS B 1 52 ? -4.062 -21.75 -1.961 1 98 52 LYS B N 1
ATOM 1533 C CA . LYS B 1 52 ? -5.145 -21.219 -1.142 1 98 52 LYS B CA 1
ATOM 1534 C C . LYS B 1 52 ? -5.664 -19.891 -1.706 1 98 52 LYS B C 1
ATOM 1536 O O . LYS B 1 52 ? -6.871 -19.641 -1.7 1 98 52 LYS B O 1
ATOM 1541 N N . VAL B 1 53 ? -4.707 -19.047 -2.197 1 98.44 53 VAL B N 1
ATOM 1542 C CA . VAL B 1 53 ? -5.094 -17.766 -2.783 1 98.44 53 VAL B CA 1
ATOM 1543 C C . VAL B 1 53 ? -5.906 -18 -4.055 1 98.44 53 VAL B C 1
ATOM 1545 O O . VAL B 1 53 ? -6.953 -17.375 -4.258 1 98.44 53 VAL B O 1
ATOM 1548 N N . ASP B 1 54 ? -5.473 -18.969 -4.855 1 97.94 54 ASP B N 1
ATOM 1549 C CA . ASP B 1 54 ? -6.195 -19.297 -6.074 1 97.94 54 ASP B CA 1
ATOM 1550 C C . ASP B 1 54 ? -7.605 -19.797 -5.762 1 97.94 54 ASP B C 1
ATOM 1552 O O . ASP B 1 54 ? -8.57 -19.422 -6.434 1 97.94 54 ASP B O 1
ATOM 1556 N N . ALA B 1 55 ? -7.707 -20.609 -4.809 1 98.38 55 ALA B N 1
ATOM 1557 C CA . ALA B 1 55 ? -9.008 -21.141 -4.41 1 98.38 55 ALA B CA 1
ATOM 1558 C C . ALA B 1 55 ? -9.922 -20.031 -3.914 1 98.38 55 ALA B C 1
ATOM 1560 O O . ALA B 1 55 ? -11.125 -20.016 -4.211 1 98.38 55 ALA B O 1
ATOM 1561 N N . LEU B 1 56 ? -9.359 -19.109 -3.084 1 98.25 56 LEU B N 1
ATOM 1562 C CA . LEU B 1 56 ? -10.117 -17.969 -2.582 1 98.25 56 LEU B CA 1
ATOM 1563 C C . LEU B 1 56 ? -10.672 -17.141 -3.73 1 98.25 56 LEU B C 1
ATOM 1565 O O . LEU B 1 56 ? -11.852 -16.797 -3.748 1 98.25 56 LEU B O 1
ATOM 1569 N N . LEU B 1 57 ? -9.812 -16.812 -4.695 1 98.44 57 LEU B N 1
ATOM 1570 C CA . LEU B 1 57 ? -10.219 -16 -5.84 1 98.44 57 LEU B CA 1
ATOM 1571 C C . LEU B 1 57 ? -11.281 -16.719 -6.664 1 98.44 57 LEU B C 1
ATOM 1573 O O . LEU B 1 57 ? -12.281 -16.125 -7.066 1 98.44 57 LEU B O 1
ATOM 1577 N N . LYS B 1 58 ? -11.07 -17.984 -6.891 1 98.06 58 LYS B N 1
ATOM 1578 C CA . LYS B 1 58 ? -12.023 -18.781 -7.652 1 98.06 58 LYS B CA 1
ATOM 1579 C C . LYS B 1 58 ? -13.383 -18.828 -6.957 1 98.06 58 LYS B C 1
ATOM 1581 O O . LYS B 1 58 ? -14.422 -18.766 -7.613 1 98.06 58 LYS B O 1
ATOM 1586 N N . GLN B 1 59 ? -13.383 -18.984 -5.695 1 98.06 59 GLN B N 1
ATOM 1587 C CA . GLN B 1 59 ? -14.609 -19.047 -4.906 1 98.06 59 GLN B CA 1
ATOM 1588 C C . GLN B 1 59 ? -15.492 -17.828 -5.156 1 98.06 59 GLN B C 1
ATOM 1590 O O . GLN B 1 59 ? -16.719 -17.938 -5.137 1 98.06 59 GLN B O 1
ATOM 1595 N N . TYR B 1 60 ? -14.883 -16.719 -5.395 1 97.56 60 TYR B N 1
ATOM 1596 C CA . TYR B 1 60 ? -15.656 -15.484 -5.551 1 97.56 60 TYR B CA 1
ATOM 1597 C C . TYR B 1 60 ? -15.648 -15.016 -7 1 97.56 60 TYR B C 1
ATOM 1599 O O . TYR B 1 60 ? -15.961 -13.859 -7.285 1 97.56 60 TYR B O 1
ATOM 1607 N N . GLY B 1 61 ? -15.234 -15.891 -7.891 1 97.12 61 GLY B N 1
ATOM 1608 C CA . GLY B 1 61 ? -15.336 -15.648 -9.32 1 97.12 61 GLY B CA 1
ATOM 1609 C C . GLY B 1 61 ? -14.383 -14.578 -9.82 1 97.12 61 GLY B C 1
ATOM 1610 O O . GLY B 1 61 ? -14.711 -13.836 -10.742 1 97.12 61 GLY B O 1
ATOM 1611 N N . ILE B 1 62 ? -13.188 -14.484 -9.227 1 97.31 62 ILE B N 1
ATOM 1612 C CA . ILE B 1 62 ? -12.227 -13.438 -9.578 1 97.31 62 ILE B CA 1
ATOM 1613 C C . ILE B 1 62 ? -11.102 -14.031 -10.414 1 97.31 62 ILE B C 1
ATOM 1615 O O . ILE B 1 62 ? -10.516 -15.047 -10.039 1 97.31 62 ILE B O 1
ATOM 1619 N N . GLU B 1 63 ? -10.859 -13.406 -11.531 1 96.62 63 GLU B N 1
ATOM 1620 C CA . GLU B 1 63 ? -9.703 -13.695 -12.375 1 96.62 63 GLU B CA 1
ATOM 1621 C C . GLU B 1 63 ? -8.781 -12.484 -12.492 1 96.62 63 GLU B C 1
ATOM 1623 O O . GLU B 1 63 ? -9.188 -11.445 -13.016 1 96.62 63 GLU B O 1
ATOM 1628 N N . LEU B 1 64 ? -7.617 -12.656 -12.055 1 96.81 64 LEU B N 1
ATOM 1629 C CA . LEU B 1 64 ? -6.664 -11.555 -12.094 1 96.81 64 LEU B CA 1
ATOM 1630 C C . LEU B 1 64 ? -6.047 -11.414 -13.484 1 96.81 64 LEU B C 1
ATOM 1632 O O . LEU B 1 64 ? -5.637 -12.406 -14.086 1 96.81 64 LEU B O 1
ATOM 1636 N N . LYS B 1 65 ? -5.891 -10.211 -13.898 1 94.81 65 LYS B N 1
ATOM 1637 C CA . LYS B 1 65 ? -5.402 -9.953 -15.25 1 94.81 65 LYS B CA 1
ATOM 1638 C C . LYS B 1 65 ? -3.945 -9.492 -15.227 1 94.81 65 LYS B C 1
ATOM 1640 O O . LYS B 1 65 ? -3.217 -9.68 -16.203 1 94.81 65 LYS B O 1
ATOM 1645 N N . LYS B 1 66 ? -3.48 -8.922 -14.172 1 94.06 66 LYS B N 1
ATOM 1646 C CA . LYS B 1 66 ? -2.166 -8.289 -14.148 1 94.06 66 LYS B CA 1
ATOM 1647 C C . LYS B 1 66 ? -1.218 -9.016 -13.203 1 94.06 66 LYS B C 1
ATOM 1649 O O . LYS B 1 66 ? -0.094 -8.562 -12.969 1 94.06 66 LYS B O 1
ATOM 1654 N N . ASP B 1 67 ? -1.664 -10.102 -12.648 1 95.75 67 ASP B N 1
ATOM 1655 C CA . ASP B 1 67 ? -0.851 -10.82 -11.672 1 95.75 67 ASP B CA 1
ATOM 1656 C C . ASP B 1 67 ? 0.367 -11.453 -12.336 1 95.75 67 ASP B C 1
ATOM 1658 O O . ASP B 1 67 ? 0.276 -11.961 -13.453 1 95.75 67 ASP B O 1
ATOM 1662 N N . LYS B 1 68 ? 1.462 -11.414 -11.719 1 95.81 68 LYS B N 1
ATOM 1663 C CA . LYS B 1 68 ? 2.697 -12.062 -12.148 1 95.81 68 LYS B CA 1
ATOM 1664 C C . LYS B 1 68 ? 3.443 -12.672 -10.961 1 95.81 68 LYS B C 1
ATOM 1666 O O . LYS B 1 68 ? 3.498 -12.07 -9.883 1 95.81 68 LYS B O 1
ATOM 1671 N N . GLY B 1 69 ? 4.004 -13.844 -11.18 1 96.06 69 GLY B N 1
ATOM 1672 C CA . GLY B 1 69 ? 4.754 -14.5 -10.125 1 96.06 69 GLY B CA 1
ATOM 1673 C C . GLY B 1 69 ? 3.93 -14.766 -8.875 1 96.06 69 GLY B C 1
ATOM 1674 O O . GLY B 1 69 ? 2.861 -15.375 -8.953 1 96.06 69 GLY B O 1
ATOM 1675 N N . TYR B 1 70 ? 4.422 -14.219 -7.785 1 97.88 70 TYR B N 1
ATOM 1676 C CA . TYR B 1 70 ? 3.756 -14.445 -6.508 1 97.88 70 TYR B CA 1
ATOM 1677 C C . TYR B 1 70 ? 3.242 -13.141 -5.918 1 97.88 70 TYR B C 1
ATOM 1679 O O . TYR B 1 70 ? 3.121 -13.008 -4.699 1 97.88 70 TYR B O 1
ATOM 1687 N N . ASP B 1 71 ? 2.961 -12.188 -6.797 1 98.19 71 ASP B N 1
ATOM 1688 C CA . ASP B 1 71 ? 2.506 -10.875 -6.344 1 98.19 71 ASP B CA 1
ATOM 1689 C C . ASP B 1 71 ? 1.182 -10.984 -5.59 1 98.19 71 ASP B C 1
ATOM 1691 O O . ASP B 1 71 ? 1.035 -10.43 -4.496 1 98.19 71 ASP B O 1
ATOM 1695 N N . CYS B 1 72 ? 0.284 -11.75 -6.164 1 98.25 72 CYS B N 1
ATOM 1696 C CA . CYS B 1 72 ? -1.023 -11.836 -5.52 1 98.25 72 CYS B CA 1
ATOM 1697 C C . CYS B 1 72 ? -0.935 -12.602 -4.203 1 98.25 72 CYS B C 1
ATOM 1699 O O . CYS B 1 72 ? -1.687 -12.32 -3.268 1 98.25 72 CYS B O 1
ATOM 1701 N N . VAL B 1 73 ? 0.008 -13.5 -4.09 1 98.5 73 VAL B N 1
ATOM 1702 C CA . VAL B 1 73 ? 0.203 -14.242 -2.852 1 98.5 73 VAL B CA 1
ATOM 1703 C C . VAL B 1 73 ? 0.712 -13.305 -1.758 1 98.5 73 VAL B C 1
ATOM 1705 O O . VAL B 1 73 ? 0.219 -13.336 -0.628 1 98.5 73 VAL B O 1
ATOM 1708 N N . TYR B 1 74 ? 1.638 -12.5 -2.121 1 98.31 74 TYR B N 1
ATOM 1709 C CA . TYR B 1 74 ? 2.131 -11.5 -1.178 1 98.31 74 TYR B CA 1
ATOM 1710 C C . TYR B 1 74 ? 1.013 -10.562 -0.742 1 98.31 74 TYR B C 1
ATOM 1712 O O . TYR B 1 74 ? 0.833 -10.312 0.453 1 98.31 74 TYR B O 1
ATOM 1720 N N . VAL B 1 75 ? 0.237 -10.07 -1.69 1 98.19 75 VAL B N 1
ATOM 1721 C CA . VAL B 1 75 ? -0.808 -9.094 -1.407 1 98.19 75 VAL B CA 1
ATOM 1722 C C . VAL B 1 75 ? -1.854 -9.711 -0.479 1 98.19 75 VAL B C 1
ATOM 1724 O O . VAL B 1 75 ? -2.316 -9.055 0.46 1 98.19 75 VAL B O 1
ATOM 1727 N N . CYS B 1 76 ? -2.172 -10.922 -0.741 1 98.56 76 CYS B N 1
ATOM 1728 C CA . CYS B 1 76 ? -3.133 -11.609 0.11 1 98.56 76 CYS B CA 1
ATOM 1729 C C . CYS B 1 76 ? -2.639 -11.68 1.55 1 98.56 76 CYS B C 1
ATOM 1731 O O . CYS B 1 76 ? -3.367 -11.32 2.477 1 98.56 76 CYS B O 1
ATOM 1733 N N . ASN B 1 77 ? -1.447 -12.078 1.709 1 98 77 ASN B N 1
ATOM 1734 C CA . ASN B 1 77 ? -0.911 -12.266 3.053 1 98 77 ASN B CA 1
ATOM 1735 C C . ASN B 1 77 ? -0.663 -10.922 3.744 1 98 77 ASN B C 1
ATOM 1737 O O . ASN B 1 77 ? -0.809 -10.812 4.961 1 98 77 ASN B O 1
ATOM 1741 N N . MET B 1 78 ? -0.239 -9.938 2.961 1 96.5 78 MET B N 1
ATOM 1742 C CA . MET B 1 78 ? -0.139 -8.586 3.5 1 96.5 78 MET B CA 1
ATOM 1743 C C . MET B 1 78 ? -1.487 -8.109 4.035 1 96.5 78 MET B C 1
ATOM 1745 O O . MET B 1 78 ? -1.567 -7.578 5.145 1 96.5 78 MET B O 1
ATOM 1749 N N . ALA B 1 79 ? -2.582 -8.344 3.297 1 96.81 79 ALA B N 1
ATOM 1750 C CA . ALA B 1 79 ? -3.928 -7.941 3.703 1 96.81 79 ALA B CA 1
ATOM 1751 C C . ALA B 1 79 ? -4.371 -8.703 4.953 1 96.81 79 ALA B C 1
ATOM 1753 O O . ALA B 1 79 ? -5.027 -8.133 5.828 1 96.81 79 ALA B O 1
ATOM 1754 N N . ILE B 1 80 ? -4.027 -9.969 4.988 1 96.5 80 ILE B N 1
ATOM 1755 C CA . ILE B 1 80 ? -4.359 -10.773 6.156 1 96.5 80 ILE B CA 1
ATOM 1756 C C . ILE B 1 80 ? -3.658 -10.211 7.391 1 96.5 80 ILE B C 1
ATOM 1758 O O . ILE B 1 80 ? -4.266 -10.086 8.453 1 96.5 80 ILE B O 1
ATOM 1762 N N . SER B 1 81 ? -2.479 -9.867 7.254 1 94.88 81 SER B N 1
ATOM 1763 C CA . SER B 1 81 ? -1.658 -9.367 8.352 1 94.88 81 SER B CA 1
ATOM 1764 C C . SER B 1 81 ? -2.129 -7.992 8.812 1 94.88 81 SER B C 1
ATOM 1766 O O . SER B 1 81 ? -2.281 -7.75 10.016 1 94.88 81 SER B O 1
ATOM 1768 N N . ASP B 1 82 ? -2.451 -7.125 7.855 1 93.62 82 ASP B N 1
ATOM 1769 C CA . ASP B 1 82 ? -2.582 -5.703 8.164 1 93.62 82 ASP B CA 1
ATOM 1770 C C . ASP B 1 82 ? -4.051 -5.305 8.305 1 93.62 82 ASP B C 1
ATOM 1772 O O . ASP B 1 82 ? -4.375 -4.352 9.016 1 93.62 82 ASP B O 1
ATOM 1776 N N . TYR B 1 83 ? -5 -6.066 7.668 1 95.25 83 TYR B N 1
ATOM 1777 C CA . TYR B 1 83 ? -6.328 -5.484 7.508 1 95.25 83 TYR B CA 1
ATOM 1778 C C . TYR B 1 83 ? -7.41 -6.488 7.879 1 95.25 83 TYR B C 1
ATOM 1780 O O . TYR B 1 83 ? -8.516 -6.102 8.273 1 95.25 83 TYR B O 1
ATOM 1788 N N . PHE B 1 84 ? -7.105 -7.75 7.699 1 95.12 84 PHE B N 1
ATOM 1789 C CA . PHE B 1 84 ? -8.141 -8.773 7.828 1 95.12 84 PHE B CA 1
ATOM 1790 C C . PHE B 1 84 ? -8.703 -8.797 9.242 1 95.12 84 PHE B C 1
ATOM 1792 O O . PHE B 1 84 ? -7.949 -8.758 10.219 1 95.12 84 PHE B O 1
ATOM 1799 N N . GLY B 1 85 ? -10.055 -8.93 9.398 1 93.25 85 GLY B N 1
ATOM 1800 C CA . GLY B 1 85 ? -10.734 -8.93 10.688 1 93.25 85 GLY B CA 1
ATOM 1801 C C . GLY B 1 85 ? -11 -7.531 11.219 1 93.25 85 GLY B C 1
ATOM 1802 O O . GLY B 1 85 ? -11.586 -7.371 12.289 1 93.25 85 GLY B O 1
ATOM 1803 N N . SER B 1 86 ? -10.578 -6.508 10.453 1 94.56 86 SER B N 1
ATOM 1804 C CA . SER B 1 86 ? -10.805 -5.094 10.742 1 94.56 86 SER B CA 1
ATOM 1805 C C . SER B 1 86 ? -11.383 -4.363 9.539 1 94.56 86 SER B C 1
ATOM 1807 O O . SER B 1 86 ? -12.57 -4.488 9.242 1 94.56 86 SER B O 1
ATOM 1809 N N . SER B 1 87 ? -10.516 -3.717 8.711 1 95.38 87 SER B N 1
ATOM 1810 C CA . SER B 1 87 ? -11.023 -2.996 7.547 1 95.38 87 SER B CA 1
ATOM 1811 C C . SER B 1 87 ? -11.438 -3.957 6.438 1 95.38 87 SER B C 1
ATOM 1813 O O . SER B 1 87 ? -12.227 -3.598 5.559 1 95.38 87 SER B O 1
ATOM 1815 N N . ILE B 1 88 ? -10.844 -5.094 6.438 1 96.44 88 ILE B N 1
ATOM 1816 C CA . ILE B 1 88 ? -11.289 -6.195 5.59 1 96.44 88 ILE B CA 1
ATOM 1817 C C . ILE B 1 88 ? -12.039 -7.223 6.434 1 96.44 88 ILE B C 1
ATOM 1819 O O . ILE B 1 88 ? -11.43 -8.039 7.121 1 96.44 88 ILE B O 1
ATOM 1823 N N . PRO B 1 89 ? -13.305 -7.285 6.344 1 95.5 89 PRO B N 1
ATOM 1824 C CA . PRO B 1 89 ? -14.094 -7.953 7.383 1 95.5 89 PRO B CA 1
ATOM 1825 C C . PRO B 1 89 ? -14.172 -9.469 7.176 1 95.5 89 PRO B C 1
ATOM 1827 O O . PRO B 1 89 ? -14.438 -10.211 8.125 1 95.5 89 PRO B O 1
ATOM 1830 N N . ASN B 1 90 ? -14.133 -9.93 5.953 1 96.12 90 ASN B N 1
ATOM 1831 C CA . ASN B 1 90 ? -14.266 -11.359 5.699 1 96.12 90 ASN B CA 1
ATOM 1832 C C . ASN B 1 90 ? -13.57 -11.766 4.402 1 96.12 90 ASN B C 1
ATOM 1834 O O . ASN B 1 90 ? -12.93 -10.938 3.748 1 96.12 90 ASN B O 1
ATOM 1838 N N . GLN B 1 91 ? -13.68 -13.023 4.047 1 97.19 91 GLN B N 1
ATOM 1839 C CA . GLN B 1 91 ? -12.922 -13.594 2.934 1 97.19 91 GLN B CA 1
ATOM 1840 C C . GLN B 1 91 ? -13.375 -13 1.603 1 97.19 91 GLN B C 1
ATOM 1842 O O . GLN B 1 91 ? -12.578 -12.852 0.677 1 97.19 91 GLN B O 1
ATOM 1847 N N . GLN B 1 92 ? -14.609 -12.68 1.519 1 97.56 92 GLN B N 1
ATOM 1848 C CA . GLN B 1 92 ? -15.094 -12.055 0.294 1 97.56 92 GLN B CA 1
ATOM 1849 C C . GLN B 1 92 ? -14.367 -10.742 0.018 1 97.56 92 GLN B C 1
ATOM 1851 O O . GLN B 1 92 ? -13.898 -10.516 -1.097 1 97.56 92 GLN B O 1
ATOM 1856 N N . TYR B 1 93 ? -14.234 -9.93 1.047 1 97.62 93 TYR B N 1
ATOM 1857 C CA . TYR B 1 93 ? -13.609 -8.617 0.884 1 97.62 93 TYR B CA 1
ATOM 1858 C C . TYR B 1 93 ? -12.094 -8.75 0.774 1 97.62 93 TYR B C 1
ATOM 1860 O O . TYR B 1 93 ? -11.438 -7.906 0.163 1 97.62 93 TYR B O 1
ATOM 1868 N N . LEU B 1 94 ? -11.586 -9.828 1.34 1 98 94 LEU B N 1
ATOM 1869 C CA . LEU B 1 94 ? -10.172 -10.133 1.127 1 98 94 LEU B CA 1
ATOM 1870 C C . LEU B 1 94 ? -9.891 -10.414 -0.346 1 98 94 LEU B C 1
ATOM 1872 O O . LEU B 1 94 ? -8.953 -9.859 -0.919 1 98 94 LEU B O 1
ATOM 1876 N N . ALA B 1 95 ? -10.773 -11.227 -0.955 1 98.38 95 ALA B N 1
ATOM 1877 C CA . ALA B 1 95 ? -10.633 -11.539 -2.375 1 98.38 95 ALA B CA 1
ATOM 1878 C C . ALA B 1 95 ? -10.758 -10.281 -3.23 1 98.38 95 ALA B C 1
ATOM 1880 O O . ALA B 1 95 ? -9.984 -10.078 -4.164 1 98.38 95 ALA B O 1
ATOM 1881 N N . MET B 1 96 ? -11.664 -9.461 -2.852 1 97.44 96 MET B N 1
ATOM 1882 C CA . MET B 1 96 ? -11.875 -8.219 -3.596 1 97.44 96 MET B CA 1
ATOM 1883 C C . MET B 1 96 ? -10.68 -7.285 -3.453 1 97.44 96 MET B C 1
ATOM 1885 O O . MET B 1 96 ? -10.328 -6.574 -4.395 1 97.44 96 MET B O 1
ATOM 1889 N N . PHE B 1 97 ? -10.109 -7.27 -2.283 1 97.81 97 PHE B N 1
ATOM 1890 C CA . PHE B 1 97 ? -8.938 -6.434 -2.051 1 97.81 97 PHE B CA 1
ATOM 1891 C C . PHE B 1 97 ? -7.789 -6.848 -2.969 1 97.81 97 PHE B C 1
ATOM 1893 O O . PHE B 1 97 ? -7.129 -5.992 -3.568 1 97.81 97 PHE B O 1
ATOM 1900 N N . ILE B 1 98 ? -7.57 -8.164 -3.031 1 98 98 ILE B N 1
ATOM 1901 C CA . ILE B 1 98 ? -6.52 -8.672 -3.904 1 98 98 ILE B CA 1
ATOM 1902 C C . ILE B 1 98 ? -6.758 -8.195 -5.336 1 98 98 ILE B C 1
ATOM 1904 O O . ILE B 1 98 ? -5.844 -7.691 -5.992 1 98 98 ILE B O 1
ATOM 1908 N N . LYS B 1 99 ? -7.98 -8.344 -5.797 1 97.31 99 LYS B N 1
ATOM 1909 C CA . LYS B 1 99 ? -8.336 -7.914 -7.148 1 97.31 99 LYS B CA 1
ATOM 1910 C C . LYS B 1 99 ? -8.125 -6.414 -7.324 1 97.31 99 LYS B C 1
ATOM 1912 O O . LYS B 1 99 ? -7.543 -5.98 -8.32 1 97.31 99 LYS B O 1
ATOM 1917 N N . ASP B 1 100 ? -8.609 -5.645 -6.359 1 96 100 ASP B N 1
ATOM 1918 C CA . ASP B 1 100 ? -8.508 -4.188 -6.434 1 96 100 ASP B CA 1
ATOM 1919 C C . ASP B 1 100 ? -7.047 -3.744 -6.457 1 96 100 ASP B C 1
ATOM 1921 O O . ASP B 1 100 ? -6.703 -2.754 -7.109 1 96 100 ASP B O 1
ATOM 1925 N N . PHE B 1 101 ? -6.219 -4.418 -5.738 1 96.12 101 PHE B N 1
ATOM 1926 C CA . PHE B 1 101 ? -4.809 -4.066 -5.602 1 96.12 101 PHE B CA 1
ATOM 1927 C C . PHE B 1 101 ? -4.035 -4.441 -6.859 1 96.12 101 PHE B C 1
ATOM 1929 O O . PHE B 1 101 ? -3.293 -3.623 -7.406 1 96.12 101 PHE B O 1
ATOM 1936 N N . ILE B 1 102 ? -4.242 -5.641 -7.363 1 96.31 102 ILE B N 1
ATOM 1937 C CA . ILE B 1 102 ? -3.469 -6.215 -8.461 1 96.31 102 ILE B CA 1
ATOM 1938 C C . ILE B 1 102 ? -3.973 -5.656 -9.789 1 96.31 102 ILE B C 1
ATOM 1940 O O . ILE B 1 102 ? -3.176 -5.293 -10.656 1 96.31 102 ILE B O 1
ATOM 1944 N N . ASP B 1 103 ? -5.297 -5.574 -9.984 1 93.69 103 ASP B N 1
ATOM 1945 C CA . ASP B 1 103 ? -5.883 -5.203 -11.266 1 93.69 103 ASP B CA 1
ATOM 1946 C C . ASP B 1 103 ? -6.289 -3.729 -11.273 1 93.69 103 ASP B C 1
ATOM 1948 O O . ASP B 1 103 ? -7.133 -3.318 -12.078 1 93.69 103 ASP B O 1
ATOM 1952 N N . ASP B 1 104 ? -5.695 -2.953 -10.289 1 87.56 104 ASP B N 1
ATOM 1953 C CA . ASP B 1 104 ? -5.957 -1.518 -10.266 1 87.56 104 ASP B CA 1
ATOM 1954 C C . ASP B 1 104 ? -5.648 -0.884 -11.625 1 87.56 104 ASP B C 1
ATOM 1956 O O . ASP B 1 104 ? -4.66 -1.239 -12.266 1 87.56 104 ASP B O 1
ATOM 1960 N N . GLU B 1 105 ? -6.48 -0.028 -12.062 1 80.06 105 GLU B N 1
ATOM 1961 C CA . GLU B 1 105 ? -6.336 0.619 -13.367 1 80.06 105 GLU B CA 1
ATOM 1962 C C . GLU B 1 105 ? -5.023 1.393 -13.453 1 80.06 105 GLU B C 1
ATOM 1964 O O . GLU B 1 105 ? -4.363 1.383 -14.492 1 80.06 105 GLU B O 1
ATOM 1969 N N . ASP B 1 106 ? -4.629 2 -12.352 1 79.06 106 ASP B N 1
ATOM 1970 C CA . ASP B 1 106 ? -3.436 2.838 -12.359 1 79.06 106 ASP B CA 1
ATOM 1971 C C . ASP B 1 106 ? -2.223 2.072 -11.836 1 79.06 106 ASP B C 1
ATOM 1973 O O . ASP B 1 106 ? -1.163 2.658 -11.609 1 79.06 106 ASP B O 1
ATOM 1977 N N . ALA B 1 107 ? -2.49 0.774 -11.633 1 81.88 107 ALA B N 1
ATOM 1978 C CA . ALA B 1 107 ? -1.348 -0.023 -11.188 1 81.88 107 ALA B CA 1
ATOM 1979 C C . ALA B 1 107 ? -0.325 -0.184 -12.312 1 81.88 107 ALA B C 1
ATOM 1981 O O . ALA B 1 107 ? -0.693 -0.379 -13.469 1 81.88 107 ALA B O 1
ATOM 1982 N N . TYR B 1 108 ? 0.89 0.058 -12.078 1 87.81 108 TYR B N 1
ATOM 1983 C CA . TYR B 1 108 ? 1.985 -0.189 -13.008 1 87.81 108 TYR B CA 1
ATOM 1984 C C . TYR B 1 108 ? 2.625 -1.548 -12.75 1 87.81 108 TYR B C 1
ATOM 1986 O O . TYR B 1 108 ? 2.391 -2.162 -11.703 1 87.81 108 TYR B O 1
ATOM 1994 N N . ASP B 1 109 ? 3.32 -2.01 -13.688 1 91.62 109 ASP B N 1
ATOM 1995 C CA . ASP B 1 109 ? 3.932 -3.332 -13.609 1 91.62 109 ASP B CA 1
ATOM 1996 C C . ASP B 1 109 ? 4.898 -3.424 -12.43 1 91.62 109 ASP B C 1
ATOM 1998 O O . ASP B 1 109 ? 5.828 -2.623 -12.32 1 91.62 109 ASP B O 1
ATOM 2002 N N . GLY B 1 110 ? 4.602 -4.363 -11.43 1 94.06 110 GLY B N 1
ATOM 2003 C CA . GLY B 1 110 ? 5.504 -4.613 -10.32 1 94.06 110 GLY B CA 1
ATOM 2004 C C . GLY B 1 110 ? 5.191 -3.766 -9.102 1 94.06 110 GLY B C 1
ATOM 2005 O O . GLY B 1 110 ? 6.008 -3.674 -8.18 1 94.06 110 GLY B O 1
ATOM 2006 N N . MET B 1 111 ? 4.039 -3.191 -9.023 1 93.56 111 MET B N 1
ATOM 2007 C CA . MET B 1 111 ? 3.682 -2.258 -7.957 1 93.56 111 MET B CA 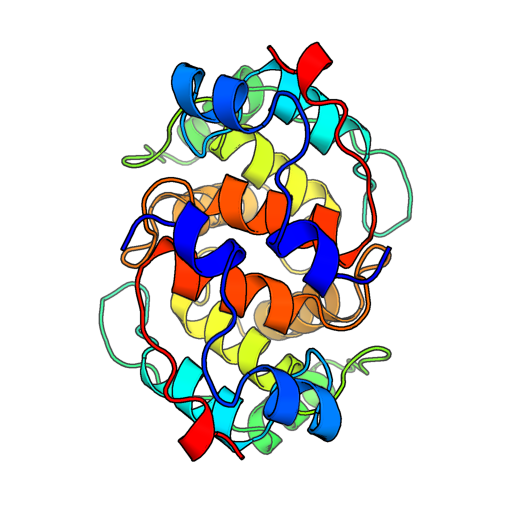1
ATOM 2008 C C . MET B 1 111 ? 3.773 -2.93 -6.59 1 93.56 111 MET B C 1
ATOM 2010 O O . MET B 1 111 ? 4.352 -2.371 -5.656 1 93.56 111 MET B O 1
ATOM 2014 N N . PRO B 1 112 ? 3.277 -4.16 -6.406 1 96 112 PRO B N 1
ATOM 2015 C CA . PRO B 1 112 ? 3.369 -4.773 -5.078 1 96 112 PRO B CA 1
ATOM 2016 C C . PRO B 1 112 ? 4.812 -4.906 -4.59 1 96 112 PRO B C 1
ATOM 2018 O O . PRO B 1 112 ? 5.105 -4.582 -3.438 1 96 112 PRO B O 1
ATOM 2021 N N . PHE B 1 113 ? 5.691 -5.285 -5.477 1 95.75 113 PHE B N 1
ATOM 2022 C CA . PHE B 1 113 ? 7.086 -5.492 -5.098 1 95.75 113 PHE B CA 1
ATOM 2023 C C . PHE B 1 113 ? 7.789 -4.16 -4.875 1 95.75 113 PHE B C 1
ATOM 2025 O O . PHE B 1 113 ? 8.633 -4.039 -3.986 1 95.75 113 PHE B O 1
ATOM 2032 N N . THR B 1 114 ? 7.445 -3.215 -5.723 1 92.62 114 THR B N 1
ATOM 2033 C CA . THR B 1 114 ? 7.996 -1.874 -5.559 1 92.62 114 THR B CA 1
ATOM 2034 C C . THR B 1 114 ? 7.691 -1.332 -4.168 1 92.62 114 THR B C 1
ATOM 2036 O O . THR B 1 114 ? 8.586 -0.834 -3.479 1 92.62 114 THR B O 1
ATOM 2039 N N . ARG B 1 115 ? 6.477 -1.455 -3.725 1 93.69 115 ARG B N 1
ATOM 2040 C CA . ARG B 1 115 ? 6.074 -0.956 -2.414 1 93.69 115 ARG B CA 1
ATOM 2041 C C . ARG B 1 115 ? 6.738 -1.752 -1.296 1 93.69 115 ARG B C 1
ATOM 2043 O O . ARG B 1 115 ? 7.164 -1.183 -0.289 1 93.69 115 ARG B O 1
ATOM 2050 N N . TYR B 1 116 ? 6.82 -3.02 -1.469 1 94.56 116 TYR B N 1
ATOM 2051 C CA . TYR B 1 116 ? 7.48 -3.852 -0.467 1 94.56 116 TYR B CA 1
ATOM 2052 C C . TYR B 1 116 ? 8.938 -3.438 -0.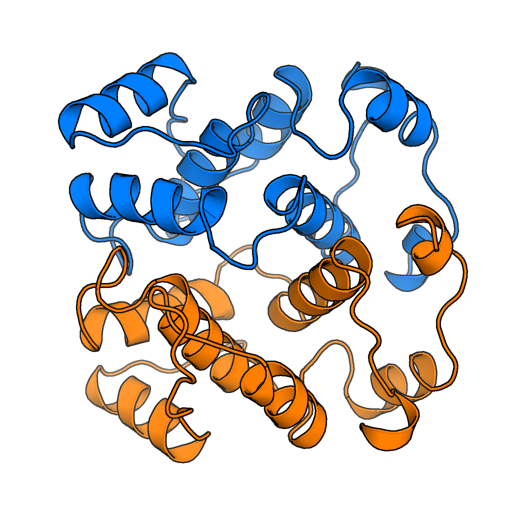287 1 94.56 116 TYR B C 1
ATOM 2054 O O . TYR B 1 116 ? 9.398 -3.258 0.841 1 94.56 116 TYR B O 1
ATOM 2062 N N . TYR B 1 117 ? 9.625 -3.318 -1.384 1 92.56 117 TYR B N 1
ATOM 2063 C CA . TYR B 1 117 ? 11.039 -2.949 -1.323 1 92.56 117 TYR B CA 1
ATOM 2064 C C . TYR B 1 117 ? 11.211 -1.582 -0.675 1 92.56 117 TYR B C 1
ATOM 2066 O O . TYR B 1 117 ? 12.109 -1.391 0.148 1 92.56 117 TYR B O 1
ATOM 2074 N N . ALA B 1 118 ? 10.336 -0.674 -1.043 1 89.75 118 ALA B N 1
ATOM 2075 C CA . ALA B 1 118 ? 10.375 0.64 -0.407 1 89.75 118 ALA B CA 1
ATOM 2076 C C . ALA B 1 118 ? 10.188 0.523 1.104 1 89.75 118 ALA B C 1
ATOM 2078 O O . ALA B 1 118 ? 10.859 1.213 1.873 1 89.75 118 ALA B O 1
ATOM 2079 N N . ASP B 1 119 ? 9.281 -0.317 1.524 1 91.25 119 ASP B N 1
ATOM 2080 C CA . ASP B 1 119 ? 9.031 -0.528 2.947 1 91.25 119 ASP B CA 1
ATOM 2081 C C . ASP B 1 119 ? 10.273 -1.075 3.648 1 91.25 119 ASP B C 1
ATOM 2083 O O . ASP B 1 119 ? 10.562 -0.701 4.785 1 91.25 119 ASP B O 1
ATOM 2087 N N . THR B 1 120 ? 10.945 -1.988 3.004 1 91.06 120 THR B N 1
ATOM 2088 C CA . THR B 1 120 ? 12.125 -2.57 3.627 1 91.06 120 THR B CA 1
ATOM 2089 C C . THR B 1 120 ? 13.227 -1.522 3.785 1 91.06 120 THR B C 1
ATOM 2091 O O . THR B 1 120 ? 13.969 -1.539 4.77 1 91.06 120 THR B O 1
ATOM 2094 N N . ILE B 1 121 ? 13.32 -0.655 2.832 1 86.62 121 ILE B N 1
ATOM 2095 C CA . ILE B 1 121 ? 14.273 0.443 2.918 1 86.62 121 ILE B CA 1
ATOM 2096 C C . ILE B 1 121 ? 13.875 1.389 4.051 1 86.62 121 ILE B C 1
ATOM 2098 O O . ILE B 1 121 ? 14.703 1.751 4.887 1 86.62 121 ILE B O 1
ATOM 2102 N N . GLY B 1 122 ? 12.641 1.757 4.082 1 87 122 GLY B N 1
ATOM 2103 C CA . GLY B 1 122 ? 12.148 2.684 5.086 1 87 122 GLY B CA 1
ATOM 2104 C C . GLY B 1 122 ? 12.281 2.158 6.504 1 87 122 GLY B C 1
ATOM 2105 O O . GLY B 1 122 ? 12.594 2.916 7.426 1 87 122 GLY B O 1
ATOM 2106 N N . SER B 1 123 ? 12.055 0.852 6.66 1 88 123 SER B N 1
ATOM 2107 C CA . SER B 1 123 ? 12.094 0.247 7.988 1 88 123 SER B CA 1
ATOM 2108 C C . SER B 1 123 ? 13.508 -0.213 8.336 1 88 123 SER B C 1
ATOM 2110 O O . SER B 1 123 ? 13.766 -0.616 9.477 1 88 123 SER B O 1
ATOM 2112 N N . GLY B 1 124 ? 14.359 -0.256 7.395 1 85.12 124 GLY B N 1
ATOM 2113 C CA . GLY B 1 124 ? 15.711 -0.739 7.617 1 85.12 124 GLY B CA 1
ATOM 2114 C C . GLY B 1 124 ? 15.797 -2.252 7.699 1 85.12 124 GLY B C 1
ATOM 2115 O O . GLY B 1 124 ? 16.688 -2.793 8.359 1 85.12 124 GLY B O 1
ATOM 2116 N N . THR B 1 125 ? 14.867 -2.947 7.062 1 85.25 125 THR B N 1
ATOM 2117 C CA . THR B 1 125 ? 14.867 -4.406 7.031 1 85.25 125 THR B CA 1
ATOM 2118 C C . THR B 1 125 ? 15.766 -4.922 5.91 1 85.25 125 THR B C 1
ATOM 2120 O O . THR B 1 125 ? 15.484 -4.703 4.73 1 85.25 125 THR B O 1
ATOM 2123 N N . PRO B 1 126 ? 16.766 -5.625 6.309 1 86.69 126 PRO B N 1
ATOM 2124 C CA . PRO B 1 126 ? 17.656 -6.129 5.262 1 86.69 126 PRO B CA 1
ATOM 2125 C C . PRO B 1 126 ? 17.078 -7.324 4.516 1 86.69 126 PRO B C 1
ATOM 2127 O O . PRO B 1 126 ? 16.406 -8.164 5.117 1 86.69 126 PRO B O 1
ATOM 2130 N N . ILE B 1 127 ? 17.234 -7.312 3.164 1 90.31 127 ILE B N 1
ATOM 2131 C CA . ILE B 1 127 ? 16.891 -8.461 2.342 1 90.31 127 ILE B CA 1
ATOM 2132 C C . ILE B 1 127 ? 18.156 -9.203 1.92 1 90.31 127 ILE B C 1
ATOM 2134 O O . ILE B 1 127 ? 19.078 -8.594 1.362 1 90.31 127 ILE B O 1
ATOM 2138 N N . PRO B 1 128 ? 18.234 -10.438 2.229 1 92.19 128 PRO B N 1
ATOM 2139 C CA . PRO B 1 128 ? 19.375 -11.219 1.728 1 92.19 128 PRO B CA 1
ATOM 2140 C C . PRO B 1 128 ? 19.219 -11.594 0.254 1 92.19 128 PRO B C 1
ATOM 2142 O O . PRO B 1 128 ? 18.906 -12.742 -0.068 1 92.19 128 PRO B O 1
ATOM 2145 N N . TRP B 1 129 ? 19.547 -10.781 -0.611 1 90.62 129 TRP B N 1
ATOM 2146 C CA . TRP B 1 129 ? 19.25 -10.859 -2.037 1 90.62 129 TRP B CA 1
ATOM 2147 C C . TRP B 1 129 ? 19.875 -12.102 -2.656 1 90.62 129 TRP B C 1
ATOM 2149 O O . TRP B 1 129 ? 19.266 -12.758 -3.508 1 90.62 129 TRP B O 1
ATOM 2159 N N . GLU B 1 130 ? 21.031 -12.445 -2.256 1 87.62 130 GLU B N 1
ATOM 2160 C CA . GLU B 1 130 ? 21.734 -13.594 -2.834 1 87.62 130 GLU B CA 1
ATOM 2161 C C . GLU B 1 130 ? 21 -14.898 -2.512 1 87.62 130 GLU B C 1
ATOM 2163 O O . GLU B 1 130 ? 21.094 -15.867 -3.273 1 87.62 130 GLU B O 1
ATOM 2168 N N . GLU B 1 131 ? 20.25 -14.797 -1.488 1 89 131 GLU B N 1
ATOM 2169 C CA . GLU B 1 131 ? 19.531 -16 -1.077 1 89 131 GLU B CA 1
ATOM 2170 C C . GLU B 1 131 ? 18.141 -16.062 -1.728 1 89 131 GLU B C 1
ATOM 2172 O O . GLU B 1 131 ? 17.453 -17.078 -1.623 1 89 131 GLU B O 1
ATOM 2177 N N . MET B 1 132 ? 17.75 -15 -2.383 1 88.94 132 MET B N 1
ATOM 2178 C CA . MET B 1 132 ? 16.406 -14.938 -2.943 1 88.94 132 MET B CA 1
ATOM 2179 C C . MET B 1 132 ? 16.391 -15.445 -4.379 1 88.94 132 MET B C 1
ATOM 2181 O O . MET B 1 132 ? 15.344 -15.445 -5.031 1 88.94 132 MET B O 1
ATOM 2185 N N . MET B 1 133 ? 17.531 -15.891 -4.934 1 79.5 133 MET B N 1
ATOM 2186 C CA . MET B 1 133 ? 17.656 -16.375 -6.309 1 79.5 133 MET B CA 1
ATOM 2187 C C . MET B 1 133 ? 17.219 -17.828 -6.418 1 79.5 133 MET B C 1
ATOM 2189 O O . MET B 1 133 ? 17.344 -18.594 -5.457 1 79.5 133 MET B O 1
#

Solvent-accessible surface area (backbone atoms only — not comparable to full-atom values): 14678 Å² total; per-residue (Å²): 134,59,60,68,52,57,37,54,49,78,56,78,40,46,65,57,45,36,73,76,52,43,54,39,27,40,69,57,41,29,51,56,59,57,71,73,40,35,26,88,86,67,45,72,58,83,76,57,45,64,68,53,46,50,49,51,26,52,75,71,72,52,78,79,82,61,66,50,85,28,38,59,36,43,47,45,43,50,39,48,21,55,29,48,77,58,24,21,69,45,70,69,28,46,40,37,37,43,46,36,62,54,56,30,87,84,53,45,93,34,50,70,40,46,38,50,54,40,49,28,47,69,62,66,50,84,74,67,38,72,73,45,108,134,60,60,68,52,55,37,54,50,78,55,76,40,45,65,60,45,37,72,75,50,43,53,40,28,41,70,57,42,29,50,57,60,54,69,73,40,34,27,88,84,68,44,72,60,84,76,57,46,65,69,53,47,52,50,50,26,51,74,71,71,51,78,78,81,62,65,50,85,28,38,60,37,43,48,45,42,50,41,49,21,55,28,48,77,59,25,21,68,47,68,70,28,46,40,37,37,42,45,36,62,53,55,30,88,85,52,45,94,33,50,70,40,46,37,49,52,40,48,28,48,68,62,66,52,85,74,67,37,72,73,48,107

pLDDT: mean 90.95, std 10.37, range [36.84, 98.56]